Protein AF-A0A087UK58-F1 (afdb_monomer)

Organism: Stegodyphus mimosarum (NCBI:txid407821)

Sequence (209 aa):
MMTMLKYFLSCLFLSFFCNCDCLHLTGNWNTGQFFKFLAKFGFQKTDNHDHINTLGFIYGNITSQGYDASVKHKATFVVVDRQNFLDFYRQRVKYDFNRNEVCKAMFEKIDTVSYDRNCKQNGTEDFLRRVPCPINELCEDEDSPERVVNGYQFTYAVQDNNQARFWYISLVACYREGADNNCTWKESSAENLNIDYDIWLANGNPYGP

InterPro domains:
  IPR047831 GPR180/TMEM145 [PTHR23252] (8-206)

Foldseek 3Di:
DPVVVVVVVVVVVPPPPPPWVKDKFWDKDWCLPFKWWTDKDKQFAADPVNRQFQWKKKFWAKAFPPDDPPPPQFWKKFKFFPVLCVQLVVLCVCCVPPQFCSQVRNCVVVLVADDDPFAHPPHDDPTIFGDDAYPPEATPRDPPVVPHAPPTRDMDTHHHNPGIGMMTIMIGQWDWDDGDNPIDIHGHSVVRTMMIIIMMITRTHPNDD

Mean predicted aligned error: 7.2 Å

pLDDT: mean 88.4, std 14.88, range [43.19, 98.75]

Structure (mmCIF, N/CA/C/O backbone):
data_AF-A0A087UK58-F1
#
_entry.id   AF-A0A087UK58-F1
#
loop_
_atom_site.group_PDB
_atom_site.id
_atom_site.type_symbol
_atom_site.label_atom_id
_atom_site.label_alt_id
_atom_site.label_comp_id
_atom_site.label_asym_id
_atom_site.label_entity_id
_atom_site.label_seq_id
_atom_site.pdbx_PDB_ins_code
_atom_site.Cartn_x
_atom_site.Cartn_y
_atom_site.Cartn_z
_atom_site.occupancy
_atom_site.B_iso_or_equiv
_atom_site.auth_seq_id
_atom_site.auth_comp_id
_atom_site.auth_asym_id
_atom_site.auth_atom_id
_atom_site.pdbx_PDB_model_num
ATOM 1 N N . MET A 1 1 ? 38.665 -46.108 -20.896 1.00 49.56 1 MET A N 1
ATOM 2 C CA . MET A 1 1 ? 38.325 -44.716 -21.268 1.00 49.56 1 MET A CA 1
ATOM 3 C C . MET A 1 1 ? 36.803 -44.548 -21.415 1.00 49.56 1 MET A C 1
ATOM 5 O O . MET A 1 1 ? 36.333 -44.135 -22.460 1.00 49.56 1 MET A O 1
ATOM 9 N N . MET A 1 2 ? 36.006 -44.921 -20.400 1.00 51.38 2 MET A N 1
ATOM 10 C CA . MET A 1 2 ? 34.527 -44.837 -20.480 1.00 51.38 2 MET A CA 1
ATOM 11 C C . MET A 1 2 ? 33.832 -44.592 -19.128 1.00 51.38 2 MET A C 1
ATOM 13 O O . MET A 1 2 ? 32.609 -44.585 -19.044 1.00 51.38 2 MET A O 1
ATOM 17 N N . THR A 1 3 ? 34.605 -44.361 -18.064 1.00 51.84 3 THR A N 1
ATOM 18 C CA . THR A 1 3 ? 34.113 -44.049 -16.712 1.00 51.84 3 THR A CA 1
ATOM 19 C C . THR A 1 3 ? 34.249 -42.568 -16.353 1.00 51.84 3 THR A C 1
ATOM 21 O O . THR A 1 3 ? 33.476 -42.080 -15.541 1.00 51.84 3 THR A O 1
ATOM 24 N N . MET A 1 4 ? 35.140 -41.817 -17.013 1.00 49.12 4 MET A N 1
ATOM 25 C CA . MET A 1 4 ? 35.325 -40.375 -16.764 1.00 49.12 4 MET A CA 1
ATOM 26 C C . MET A 1 4 ? 34.258 -39.486 -17.429 1.00 49.12 4 MET A C 1
ATOM 28 O O . MET A 1 4 ? 34.063 -38.353 -17.008 1.00 49.12 4 MET A O 1
ATOM 32 N N . LEU A 1 5 ? 33.526 -39.994 -18.431 1.00 45.75 5 LEU A N 1
ATOM 33 C CA . LEU A 1 5 ? 32.511 -39.209 -19.151 1.00 45.75 5 LEU A CA 1
ATOM 34 C C . LEU A 1 5 ? 31.166 -39.127 -18.400 1.00 45.75 5 LEU A C 1
ATOM 36 O O . LEU A 1 5 ? 30.389 -38.206 -18.627 1.00 45.75 5 LEU A O 1
ATOM 40 N N . LYS A 1 6 ? 30.892 -40.057 -17.471 1.00 44.56 6 LYS A N 1
ATOM 41 C CA . LYS A 1 6 ? 29.627 -40.086 -16.711 1.00 44.56 6 LYS A CA 1
ATOM 42 C C . LYS A 1 6 ? 29.590 -39.090 -15.549 1.00 44.56 6 LYS A C 1
ATOM 44 O O . LYS A 1 6 ? 28.522 -38.585 -15.227 1.00 44.56 6 LYS A O 1
ATOM 49 N N . TYR A 1 7 ? 30.740 -38.763 -14.962 1.00 49.69 7 TYR A N 1
ATOM 50 C CA . TYR A 1 7 ? 30.813 -37.775 -13.880 1.00 49.69 7 TYR A CA 1
ATOM 51 C C . TYR A 1 7 ? 30.792 -36.331 -14.393 1.00 49.69 7 TYR A C 1
ATOM 53 O O . TYR A 1 7 ? 30.319 -35.446 -13.688 1.00 49.69 7 TYR A O 1
ATOM 61 N N . PHE A 1 8 ? 31.214 -36.093 -15.640 1.00 46.31 8 PHE A N 1
ATOM 62 C CA . PHE A 1 8 ? 31.188 -34.754 -16.232 1.00 46.31 8 PHE A CA 1
ATOM 63 C C . PHE A 1 8 ? 29.759 -34.288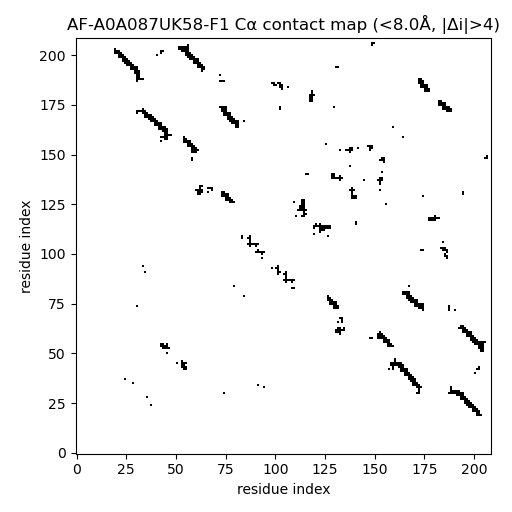 -16.568 1.00 46.31 8 PHE A C 1
ATOM 65 O O . PHE A 1 8 ? 29.433 -33.122 -16.373 1.00 46.31 8 PHE A O 1
ATOM 72 N N . LEU A 1 9 ? 28.871 -35.204 -16.982 1.00 44.03 9 LEU A N 1
ATOM 73 C CA . LEU A 1 9 ? 27.453 -34.881 -17.204 1.00 44.03 9 LEU A CA 1
ATOM 74 C C . LEU A 1 9 ? 26.655 -34.704 -15.901 1.00 44.03 9 LEU A C 1
ATOM 76 O O . LEU A 1 9 ? 25.661 -33.986 -15.894 1.00 44.03 9 LEU A O 1
ATOM 80 N N . SER A 1 10 ? 27.084 -35.321 -14.795 1.00 45.03 10 SER A N 1
ATOM 81 C CA . SER A 1 10 ? 26.366 -35.238 -13.515 1.00 45.03 10 SER A CA 1
ATOM 82 C C . SER A 1 10 ? 26.580 -33.909 -12.776 1.00 45.03 10 SER A C 1
ATOM 84 O O . SER A 1 10 ? 25.761 -33.562 -11.930 1.00 45.03 10 SER A O 1
ATOM 86 N N . CYS A 1 11 ? 27.642 -33.156 -13.085 1.00 43.19 11 CYS A N 1
ATOM 87 C CA . CYS A 1 11 ? 27.898 -31.843 -12.476 1.00 43.19 11 CYS A CA 1
ATOM 88 C C . CYS A 1 11 ? 27.239 -30.672 -13.220 1.00 43.19 11 CYS A C 1
ATOM 90 O O . CYS A 1 11 ? 27.116 -29.597 -12.643 1.00 43.19 11 CYS A O 1
ATOM 92 N N . LEU A 1 12 ? 26.783 -30.859 -14.464 1.00 46.03 12 LEU A N 1
ATOM 93 C CA . LEU A 1 12 ? 26.171 -29.784 -15.259 1.00 46.03 12 LEU A CA 1
ATOM 94 C C . LEU A 1 12 ? 24.681 -29.552 -14.942 1.00 46.03 12 LEU A C 1
ATOM 96 O O . LEU A 1 12 ? 24.117 -28.546 -15.354 1.00 46.03 12 LEU A O 1
ATOM 100 N N . PHE A 1 13 ? 24.054 -30.453 -14.181 1.00 46.56 13 PHE A N 1
ATOM 101 C CA . PHE A 1 13 ? 22.642 -30.365 -13.784 1.00 46.56 13 PHE A CA 1
ATOM 102 C C . PHE A 1 13 ? 22.394 -29.637 -12.449 1.00 46.56 13 PHE A C 1
ATOM 104 O O . PHE A 1 13 ? 21.245 -29.489 -12.046 1.00 46.56 13 PHE A O 1
ATOM 111 N N . LEU A 1 14 ? 23.440 -29.171 -11.757 1.00 48.50 14 LEU A N 1
ATOM 112 C CA . LEU A 1 14 ? 23.343 -28.640 -10.385 1.00 48.50 14 LEU A CA 1
ATOM 113 C C . LEU A 1 14 ? 23.575 -27.126 -10.258 1.00 48.50 14 LEU A C 1
ATOM 115 O O . LEU A 1 14 ? 23.677 -26.618 -9.146 1.00 48.50 14 LEU A O 1
ATOM 119 N N . SER A 1 15 ? 23.631 -26.386 -11.367 1.00 48.38 15 SER A N 1
ATOM 120 C CA . SER A 1 15 ? 23.908 -24.943 -11.343 1.00 48.38 15 SER A CA 1
ATOM 121 C C . SER A 1 15 ? 23.007 -24.123 -12.268 1.00 48.38 15 SER A C 1
ATOM 123 O O . SER A 1 15 ? 23.469 -23.180 -12.902 1.00 48.38 15 SER A O 1
ATOM 125 N N . PHE A 1 16 ? 21.717 -24.450 -12.321 1.00 46.94 16 PHE A N 1
ATOM 126 C CA . PHE A 1 16 ? 20.683 -23.481 -12.699 1.00 46.94 16 PHE A CA 1
ATOM 127 C C . PHE A 1 16 ? 20.006 -22.971 -11.420 1.00 46.94 16 PHE A C 1
ATOM 129 O O . PHE A 1 16 ? 18.800 -23.083 -11.227 1.00 46.94 16 PHE A O 1
ATOM 136 N N . PHE A 1 17 ? 20.808 -22.425 -10.500 1.00 48.78 17 PHE A N 1
ATOM 137 C CA . PHE A 1 17 ? 20.269 -21.516 -9.496 1.00 48.78 17 PHE A CA 1
ATOM 138 C C . PHE A 1 17 ? 19.955 -20.220 -10.237 1.00 48.78 17 PHE A C 1
ATOM 140 O O . PHE A 1 17 ? 20.825 -19.376 -10.441 1.00 48.78 17 PHE A O 1
ATOM 147 N N . CYS A 1 18 ? 18.721 -20.109 -10.726 1.00 49.41 18 CYS A N 1
ATOM 148 C CA . CYS A 1 18 ? 18.166 -18.825 -11.113 1.00 49.41 18 CYS A CA 1
ATOM 149 C C . CYS A 1 18 ? 18.177 -17.969 -9.844 1.00 49.41 18 CYS A C 1
ATOM 151 O O . CYS A 1 18 ? 17.376 -18.198 -8.939 1.00 49.41 18 CYS A O 1
ATOM 153 N N . ASN A 1 19 ? 19.145 -17.058 -9.731 1.00 49.69 19 ASN A N 1
ATOM 154 C CA . ASN A 1 19 ? 19.200 -16.089 -8.643 1.00 49.69 19 ASN A CA 1
ATOM 155 C C . ASN A 1 19 ? 18.033 -15.115 -8.840 1.00 49.69 19 ASN A C 1
ATOM 157 O O . ASN A 1 19 ? 18.189 -14.063 -9.449 1.00 49.69 19 ASN A O 1
ATOM 161 N N . CYS A 1 20 ? 16.837 -15.503 -8.400 1.00 58.66 20 CYS A N 1
ATOM 162 C CA . CYS A 1 20 ? 15.765 -14.548 -8.193 1.00 58.66 20 CYS A CA 1
ATOM 163 C C . CYS A 1 20 ? 16.130 -13.771 -6.927 1.00 58.66 20 CYS A C 1
ATOM 165 O O . CYS A 1 20 ? 16.065 -14.317 -5.822 1.00 58.66 20 CYS A O 1
ATOM 167 N N . ASP A 1 21 ? 16.573 -12.524 -7.099 1.00 77.69 21 ASP A N 1
ATOM 168 C CA . ASP A 1 21 ? 16.785 -11.597 -5.991 1.00 77.69 21 ASP A CA 1
ATOM 169 C C . ASP A 1 21 ? 15.414 -11.273 -5.389 1.00 77.69 21 ASP A C 1
ATOM 171 O O . ASP A 1 21 ? 14.726 -10.342 -5.820 1.00 77.69 21 ASP A O 1
ATOM 175 N N . CYS A 1 22 ? 15.001 -12.090 -4.420 1.00 89.94 22 CYS A N 1
ATOM 176 C CA . CYS A 1 22 ? 13.716 -11.984 -3.757 1.00 89.94 22 CYS A CA 1
ATOM 177 C C . CYS A 1 22 ? 13.854 -11.894 -2.235 1.00 89.94 22 CYS A C 1
ATOM 179 O O . CYS A 1 22 ? 14.781 -12.422 -1.620 1.00 89.94 22 CYS A O 1
ATOM 181 N N . LEU A 1 23 ? 12.904 -11.195 -1.626 1.00 95.88 23 LEU A N 1
ATOM 182 C CA . LEU A 1 23 ? 12.706 -11.106 -0.192 1.00 95.88 23 LEU A CA 1
ATOM 183 C C . LEU A 1 23 ? 11.318 -11.651 0.130 1.00 95.88 23 LEU A C 1
ATOM 185 O O . LEU A 1 23 ? 10.324 -11.165 -0.405 1.00 95.88 23 LEU A O 1
ATOM 189 N N . HIS A 1 24 ? 11.264 -12.621 1.038 1.00 97.50 24 HIS A N 1
ATOM 190 C CA . HIS A 1 24 ? 10.023 -13.163 1.581 1.00 97.50 24 HIS A CA 1
ATOM 191 C C . HIS A 1 24 ? 9.794 -12.632 2.994 1.00 97.50 24 HIS A C 1
ATOM 193 O O . HIS A 1 24 ? 10.688 -12.692 3.841 1.00 97.50 24 HIS A O 1
ATOM 199 N N . LEU A 1 25 ? 8.608 -12.087 3.247 1.00 97.81 25 LEU A N 1
ATOM 200 C CA . LEU A 1 25 ? 8.208 -11.505 4.519 1.00 97.81 25 LEU A CA 1
ATOM 201 C C . LEU A 1 25 ? 6.948 -12.189 5.023 1.00 97.81 25 LEU A C 1
ATOM 203 O O . LEU A 1 25 ? 5.888 -12.065 4.420 1.00 97.81 25 LEU A O 1
ATOM 207 N N . THR A 1 26 ? 7.048 -12.811 6.191 1.00 98.38 26 THR A N 1
ATOM 208 C CA . THR A 1 26 ? 5.900 -13.392 6.888 1.00 98.38 26 THR A CA 1
ATOM 209 C C . THR A 1 26 ? 5.748 -12.778 8.270 1.00 98.38 26 THR A C 1
ATOM 211 O O . THR A 1 26 ? 6.744 -12.499 8.945 1.00 98.38 26 THR A O 1
ATOM 214 N N . GLY A 1 27 ? 4.519 -12.603 8.738 1.00 98.00 27 GLY A N 1
ATOM 215 C CA . GLY A 1 27 ? 4.276 -12.224 10.123 1.00 98.00 27 GLY A CA 1
ATOM 216 C C . GLY A 1 27 ? 2.838 -11.829 10.408 1.00 98.00 27 GLY A C 1
ATOM 217 O O . GLY A 1 27 ? 1.961 -11.945 9.563 1.00 98.00 27 GLY A O 1
ATOM 218 N N . ASN A 1 28 ? 2.627 -11.336 11.625 1.00 97.31 28 ASN A N 1
ATOM 219 C CA . ASN A 1 28 ? 1.343 -10.841 12.104 1.00 97.31 28 ASN A CA 1
ATOM 220 C C . AS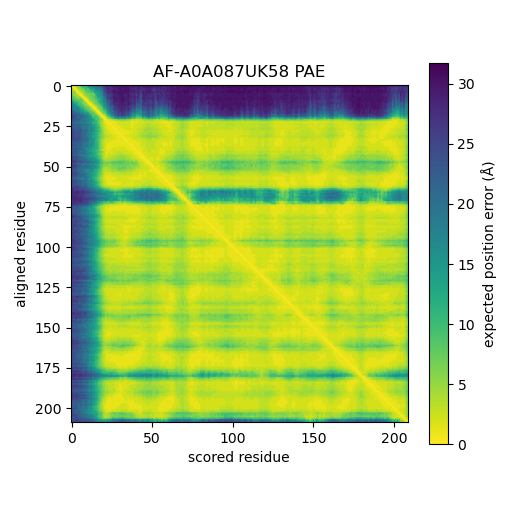N A 1 28 ? 1.474 -9.379 12.562 1.00 97.31 28 ASN A C 1
ATOM 222 O O . ASN A 1 28 ? 2.555 -8.924 12.965 1.00 97.31 28 ASN A O 1
ATOM 226 N N . TRP A 1 29 ? 0.390 -8.622 12.477 1.00 97.69 29 TRP A N 1
ATOM 227 C CA . TRP A 1 29 ? 0.279 -7.258 12.971 1.00 97.69 29 TRP A CA 1
ATOM 228 C C . TRP A 1 29 ? -1.133 -6.988 13.482 1.00 97.69 29 TRP A C 1
ATOM 230 O O . TRP A 1 29 ? -2.106 -7.321 12.817 1.00 97.69 29 TRP A O 1
ATOM 240 N N . ASN A 1 30 ? -1.243 -6.354 14.647 1.00 96.38 30 ASN A N 1
ATOM 241 C CA . ASN A 1 30 ? -2.523 -5.914 15.188 1.00 96.38 30 ASN A CA 1
ATOM 242 C C . ASN A 1 30 ? -2.705 -4.411 14.944 1.00 96.38 30 ASN A C 1
ATOM 244 O O . ASN A 1 30 ? -1.792 -3.642 15.252 1.00 96.38 30 ASN A O 1
ATOM 248 N N . THR A 1 31 ? -3.872 -3.976 14.457 1.00 95.69 31 THR A N 1
ATOM 249 C CA . THR A 1 31 ? -4.119 -2.549 14.162 1.00 95.69 31 THR A CA 1
ATOM 250 C C . THR A 1 31 ? -4.080 -1.649 15.397 1.00 95.69 31 THR A C 1
ATOM 252 O O . THR A 1 31 ? -3.846 -0.450 15.259 1.00 95.69 31 THR A O 1
ATOM 255 N N . GLY A 1 32 ? -4.199 -2.202 16.609 1.00 94.88 32 GLY A N 1
ATOM 256 C CA . GLY A 1 32 ? -3.918 -1.506 17.867 1.00 94.88 32 GLY A CA 1
ATOM 257 C C . GLY A 1 32 ? -2.497 -0.926 17.930 1.00 94.88 32 GLY A C 1
ATOM 258 O O . GLY A 1 32 ? -2.253 0.069 18.614 1.00 94.88 32 GLY A O 1
ATOM 259 N N . GLN A 1 33 ? -1.556 -1.487 17.163 1.00 96.56 33 GLN A N 1
ATOM 260 C CA . GLN A 1 33 ? -0.289 -0.844 16.828 1.00 96.56 33 GLN A CA 1
ATOM 261 C C . GLN A 1 33 ? -0.476 0.004 15.571 1.00 96.56 33 GLN A C 1
ATOM 263 O O . GLN A 1 33 ? -0.408 -0.518 14.466 1.00 96.56 33 GLN A O 1
ATOM 268 N N . PHE A 1 34 ? -0.646 1.316 15.730 1.00 97.62 34 PHE A N 1
ATOM 269 C CA . PHE A 1 34 ? -1.015 2.232 14.644 1.00 97.62 34 PHE A CA 1
ATOM 270 C C . PHE A 1 34 ? -0.217 2.083 13.336 1.00 97.62 34 PHE A C 1
ATOM 272 O O . PHE A 1 34 ? -0.774 2.222 12.249 1.00 97.62 34 PHE A O 1
ATOM 279 N N . PHE A 1 35 ? 1.086 1.811 13.420 1.0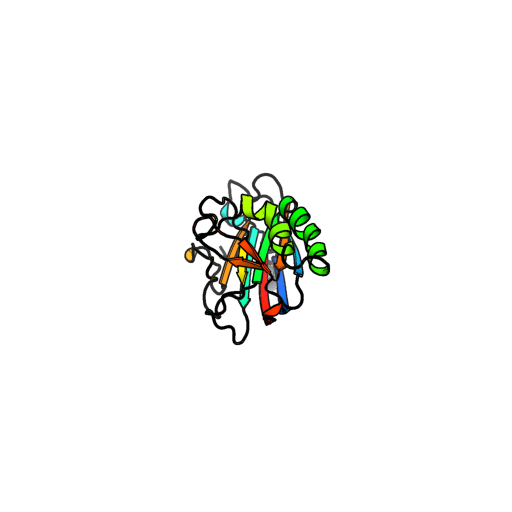0 98.38 35 PHE A N 1
ATOM 280 C CA . PHE A 1 35 ? 1.964 1.746 12.257 1.00 98.38 35 PHE A CA 1
ATOM 281 C C . PHE A 1 35 ? 2.988 0.617 12.380 1.00 98.38 35 PHE A C 1
ATOM 283 O O . PHE A 1 35 ? 3.630 0.468 13.422 1.00 98.38 35 PHE A O 1
ATOM 290 N N . LYS A 1 36 ? 3.222 -0.107 11.282 1.00 98.44 36 LYS A N 1
ATOM 291 C CA . LYS A 1 36 ? 4.284 -1.107 11.159 1.00 98.44 36 LYS A CA 1
ATOM 292 C C . LYS A 1 36 ? 5.047 -0.941 9.852 1.00 98.44 36 LYS A C 1
ATOM 294 O O . LYS A 1 36 ? 4.515 -1.120 8.760 1.00 98.44 36 LYS A O 1
ATOM 299 N N . PHE A 1 37 ? 6.337 -0.650 9.972 1.00 98.56 37 PHE A N 1
ATOM 300 C CA . PHE A 1 37 ? 7.264 -0.742 8.852 1.00 98.56 37 PHE A CA 1
ATOM 301 C C . PHE A 1 37 ? 7.593 -2.213 8.578 1.00 98.56 37 PHE A C 1
ATOM 303 O O . PHE A 1 37 ? 7.912 -2.940 9.520 1.00 98.56 37 PHE A O 1
ATOM 310 N N . LEU A 1 38 ? 7.523 -2.645 7.317 1.00 98.50 38 LEU A N 1
ATOM 311 C CA . LEU A 1 38 ? 7.796 -4.034 6.944 1.00 98.50 38 LEU A CA 1
ATOM 312 C C . LEU A 1 38 ? 9.169 -4.179 6.296 1.00 98.50 38 LEU A C 1
ATOM 314 O O . LEU A 1 38 ? 10.008 -4.921 6.801 1.00 98.50 38 LEU A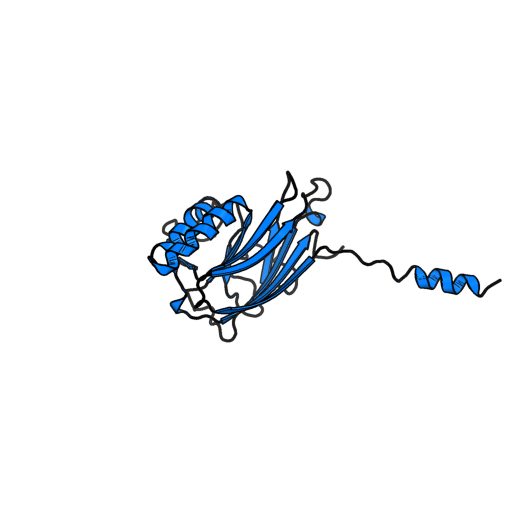 O 1
ATOM 318 N N . ALA A 1 39 ? 9.418 -3.459 5.202 1.00 98.31 39 ALA A N 1
ATOM 319 C CA . ALA A 1 39 ? 10.679 -3.568 4.485 1.00 98.31 39 ALA A CA 1
ATOM 320 C C . ALA A 1 39 ? 10.999 -2.340 3.635 1.00 98.31 39 ALA A C 1
ATOM 322 O O . ALA A 1 39 ? 10.131 -1.565 3.230 1.00 98.31 39 ALA A O 1
ATOM 323 N N . LYS A 1 40 ? 12.295 -2.215 3.348 1.00 97.69 40 LYS A N 1
ATOM 324 C CA . LYS A 1 40 ? 12.861 -1.368 2.303 1.00 97.69 40 LYS A CA 1
ATOM 325 C C . LYS A 1 40 ? 13.552 -2.301 1.319 1.00 97.69 40 LYS A C 1
ATOM 327 O O . LYS A 1 40 ? 14.477 -3.006 1.717 1.00 97.69 40 LYS A O 1
ATOM 332 N N . PHE A 1 41 ? 13.145 -2.267 0.060 1.00 97.06 41 PHE A N 1
ATOM 333 C CA . PHE A 1 41 ? 13.671 -3.148 -0.977 1.00 97.06 41 PHE A CA 1
ATOM 334 C C . PHE A 1 41 ? 14.131 -2.340 -2.188 1.00 97.06 41 PHE A C 1
ATOM 336 O O . PHE A 1 41 ? 13.551 -1.302 -2.502 1.00 97.06 41 PHE A O 1
ATOM 343 N N . GLY A 1 42 ? 15.238 -2.755 -2.802 1.00 95.94 42 GLY A N 1
ATOM 344 C CA . GLY A 1 42 ? 15.804 -2.089 -3.972 1.00 95.94 42 GLY A CA 1
ATOM 345 C C . GLY A 1 42 ? 15.342 -2.780 -5.244 1.00 95.94 42 GLY A C 1
ATOM 346 O O . GLY A 1 42 ? 15.746 -3.916 -5.486 1.00 95.94 42 GLY A O 1
ATOM 347 N N . PHE A 1 43 ? 14.542 -2.088 -6.050 1.00 95.44 43 PHE A N 1
ATOM 348 C CA . PHE A 1 43 ? 14.194 -2.561 -7.383 1.00 95.44 43 PHE A CA 1
ATOM 349 C C . PHE A 1 43 ? 15.206 -2.056 -8.407 1.00 95.44 43 PHE A C 1
ATOM 351 O O . PHE A 1 43 ? 15.680 -0.916 -8.334 1.00 95.44 43 PHE A O 1
ATOM 358 N N . GLN A 1 44 ? 15.583 -2.941 -9.324 1.00 93.25 44 GLN A N 1
ATOM 359 C CA . GLN A 1 44 ? 16.479 -2.641 -10.427 1.00 93.25 44 GLN A CA 1
ATOM 360 C C . GLN A 1 44 ? 15.801 -1.691 -11.418 1.00 93.25 44 GLN A C 1
ATOM 362 O O . GLN A 1 44 ? 14.582 -1.538 -11.445 1.00 93.25 44 GLN A O 1
ATOM 367 N N . LYS A 1 45 ? 16.619 -1.018 -12.231 1.00 93.31 45 LYS A N 1
ATOM 368 C CA . LYS A 1 45 ? 16.102 -0.197 -13.321 1.00 93.31 45 LYS A CA 1
ATOM 369 C C . LYS A 1 45 ? 15.392 -1.113 -14.320 1.00 93.31 45 LYS A C 1
ATOM 371 O O . LYS A 1 45 ? 15.997 -2.075 -14.784 1.00 93.31 45 LYS A O 1
ATOM 376 N N . THR A 1 46 ? 14.176 -0.755 -14.702 1.00 92.06 46 THR A N 1
ATOM 377 C CA . THR A 1 46 ? 13.440 -1.458 -15.753 1.00 92.06 46 THR A CA 1
ATOM 378 C C . THR A 1 46 ? 14.111 -1.223 -17.113 1.00 92.06 46 THR A C 1
ATOM 380 O O . THR A 1 46 ? 14.397 -0.080 -17.487 1.00 92.06 46 THR A O 1
ATOM 383 N N . ASP A 1 47 ? 14.398 -2.298 -17.848 1.00 90.88 47 ASP A N 1
ATOM 384 C CA . ASP A 1 47 ? 14.908 -2.247 -19.218 1.00 90.88 47 ASP A CA 1
ATOM 385 C C . ASP A 1 47 ? 13.741 -2.112 -20.196 1.00 90.88 47 ASP A C 1
ATOM 387 O O . ASP A 1 47 ? 12.845 -2.948 -20.240 1.00 90.88 47 ASP A O 1
ATOM 391 N N . ASN A 1 48 ? 13.766 -1.078 -21.033 1.00 88.50 48 ASN A N 1
ATOM 392 C CA . ASN A 1 48 ? 12.730 -0.862 -22.040 1.00 88.50 48 ASN A CA 1
ATOM 393 C C . ASN A 1 48 ? 12.687 -1.970 -23.110 1.00 88.50 48 ASN A C 1
ATOM 395 O O . ASN A 1 48 ? 11.646 -2.152 -23.736 1.00 88.50 48 ASN A O 1
ATOM 399 N N . HIS A 1 49 ? 13.793 -2.688 -23.343 1.00 90.12 49 HIS A N 1
ATOM 400 C CA . HIS A 1 49 ? 13.849 -3.786 -24.318 1.00 90.12 49 HIS A CA 1
ATOM 401 C C . HIS A 1 49 ? 13.367 -5.117 -23.738 1.00 90.12 49 HIS A C 1
ATOM 403 O O . HIS A 1 49 ? 12.972 -5.997 -24.499 1.00 90.12 49 HIS A O 1
ATOM 409 N N . ASP A 1 50 ? 13.376 -5.250 -22.411 1.00 87.38 50 ASP A N 1
ATOM 410 C CA . ASP A 1 50 ? 12.913 -6.433 -21.687 1.00 87.38 50 ASP A CA 1
ATOM 411 C C . ASP A 1 50 ? 11.998 -6.016 -20.531 1.00 87.38 50 ASP A C 1
ATOM 413 O O . ASP A 1 50 ? 12.249 -6.271 -19.351 1.00 87.38 50 ASP A O 1
ATOM 417 N N . HIS A 1 51 ? 10.947 -5.276 -20.888 1.00 87.75 51 HIS A N 1
ATOM 418 C CA . HIS A 1 51 ? 10.145 -4.535 -19.924 1.00 87.75 51 HIS A CA 1
ATOM 419 C C . HIS A 1 51 ? 9.554 -5.442 -18.846 1.00 87.75 51 HIS A C 1
ATOM 421 O O . HIS A 1 51 ? 9.785 -5.212 -17.666 1.00 87.75 51 HIS A O 1
ATOM 427 N N . ILE A 1 52 ? 8.843 -6.495 -19.249 1.00 86.81 52 ILE A N 1
ATOM 428 C CA . ILE A 1 52 ? 8.095 -7.363 -18.331 1.00 86.81 52 ILE A CA 1
ATOM 429 C C . ILE A 1 52 ? 9.038 -8.111 -17.380 1.00 86.81 52 ILE A C 1
ATOM 431 O O . ILE A 1 52 ? 8.742 -8.226 -16.192 1.00 86.81 52 ILE A O 1
ATOM 435 N N . ASN A 1 53 ? 10.187 -8.584 -17.871 1.00 88.50 53 ASN A N 1
ATOM 436 C CA . ASN A 1 53 ? 11.095 -9.407 -17.071 1.00 88.50 53 ASN A CA 1
ATOM 437 C C . ASN A 1 53 ? 12.045 -8.605 -16.183 1.00 88.50 53 ASN A C 1
ATOM 439 O O . ASN A 1 53 ? 12.707 -9.196 -15.335 1.00 88.50 53 ASN A O 1
ATOM 443 N N . THR A 1 54 ? 12.080 -7.280 -16.330 1.00 89.94 54 THR A N 1
ATOM 444 C CA . THR A 1 54 ? 12.926 -6.378 -15.529 1.00 89.94 54 THR A CA 1
ATOM 445 C C . THR A 1 54 ? 12.127 -5.448 -14.613 1.00 89.94 54 THR A C 1
ATOM 447 O O . THR A 1 54 ? 12.694 -4.557 -13.977 1.00 89.94 54 THR A O 1
ATOM 450 N N . LEU A 1 55 ? 10.808 -5.641 -14.522 1.00 93.56 55 LEU A N 1
ATOM 451 C CA . LEU A 1 55 ? 9.980 -5.003 -13.501 1.00 93.56 55 LEU A CA 1
ATOM 452 C C . LEU A 1 55 ? 10.333 -5.523 -12.102 1.00 93.56 55 LEU A C 1
ATOM 454 O O . LEU A 1 55 ? 10.785 -6.656 -11.916 1.00 93.56 55 LEU A O 1
ATOM 458 N N . GLY A 1 56 ? 10.083 -4.683 -11.103 1.00 95.00 56 GLY A N 1
ATOM 459 C CA . GLY A 1 56 ? 9.978 -5.122 -9.720 1.00 95.00 56 GLY A CA 1
ATOM 460 C C . GLY A 1 56 ? 8.579 -5.653 -9.433 1.00 95.00 56 GLY A C 1
ATOM 461 O O . GLY A 1 56 ? 7.604 -5.124 -9.960 1.00 95.00 56 GLY A O 1
ATOM 462 N N . PHE A 1 57 ? 8.457 -6.663 -8.580 1.00 96.56 57 PHE A N 1
ATOM 463 C CA . PHE A 1 57 ? 7.159 -7.207 -8.186 1.00 96.56 57 PHE A CA 1
ATOM 464 C C . PHE A 1 57 ? 7.018 -7.251 -6.671 1.00 96.56 57 PHE A C 1
ATOM 466 O O . PHE A 1 57 ? 7.949 -7.642 -5.966 1.00 96.56 57 PHE A O 1
ATOM 473 N N . ILE A 1 58 ? 5.838 -6.868 -6.180 1.00 97.94 58 ILE A N 1
ATOM 474 C CA . ILE A 1 58 ? 5.425 -7.047 -4.785 1.00 97.94 58 ILE A CA 1
ATOM 475 C C . ILE A 1 58 ? 4.070 -7.738 -4.795 1.00 97.94 58 ILE A C 1
ATOM 477 O O . ILE A 1 58 ? 3.084 -7.154 -5.227 1.00 97.94 58 ILE A O 1
ATOM 481 N N . TYR A 1 59 ? 4.009 -8.973 -4.326 1.00 97.81 59 TYR A N 1
ATOM 482 C CA . TYR A 1 59 ? 2.796 -9.784 -4.369 1.00 97.81 59 TYR A CA 1
ATOM 483 C C . TYR A 1 59 ? 2.689 -10.624 -3.109 1.00 97.81 59 TYR A C 1
ATOM 485 O O . TYR A 1 59 ? 3.682 -10.852 -2.416 1.00 97.81 59 TYR A O 1
ATOM 493 N N . GLY A 1 60 ? 1.484 -11.062 -2.772 1.00 97.75 60 GLY A N 1
ATOM 494 C CA . GLY A 1 60 ? 1.308 -11.786 -1.528 1.00 97.75 60 GLY A CA 1
ATOM 495 C C . GLY A 1 60 ? -0.130 -11.945 -1.086 1.00 97.75 60 GLY A C 1
ATOM 496 O O . GLY A 1 60 ? -1.081 -11.676 -1.820 1.00 97.75 60 GLY A O 1
ATOM 497 N N . ASN A 1 61 ? -0.245 -12.360 0.167 1.00 98.00 61 ASN A N 1
ATOM 498 C CA . ASN A 1 61 ? -1.484 -12.534 0.896 1.00 98.00 61 ASN A CA 1
ATOM 499 C C . ASN A 1 61 ? -1.440 -11.656 2.147 1.00 98.00 61 ASN A C 1
ATOM 501 O O . ASN A 1 61 ? -0.449 -11.656 2.880 1.00 98.00 61 ASN A O 1
ATOM 505 N N . ILE A 1 62 ? -2.510 -10.909 2.402 1.00 97.38 62 ILE A N 1
ATOM 506 C CA . ILE A 1 62 ? -2.685 -10.145 3.641 1.00 97.38 62 ILE A CA 1
ATOM 507 C C . ILE A 1 62 ? -4.103 -10.422 4.122 1.00 97.38 62 ILE A C 1
ATOM 509 O O . ILE A 1 62 ? -5.064 -9.882 3.585 1.00 97.38 62 ILE A O 1
ATOM 513 N N . THR A 1 63 ? -4.241 -11.285 5.122 1.00 95.38 63 THR A N 1
ATOM 514 C CA . THR A 1 63 ? -5.527 -11.839 5.568 1.00 95.38 63 THR A CA 1
ATOM 515 C C . THR A 1 63 ? -5.727 -11.633 7.063 1.00 95.38 63 THR A C 1
ATOM 517 O O . THR A 1 63 ? -4.860 -11.115 7.762 1.00 95.38 63 THR A O 1
ATOM 520 N N . SER A 1 64 ? -6.898 -12.000 7.572 1.00 93.06 64 SER A N 1
ATOM 521 C CA . SER A 1 64 ? -7.176 -12.007 9.003 1.00 93.06 64 SER A CA 1
ATOM 522 C C . SER A 1 64 ? -8.155 -13.133 9.320 1.00 93.06 64 SER A C 1
ATOM 524 O O . SER A 1 64 ? -9.177 -13.292 8.649 1.00 93.06 64 SER A O 1
ATOM 526 N N . GLN A 1 65 ? -7.825 -13.949 10.321 1.00 84.31 65 GLN A N 1
ATOM 527 C CA . GLN A 1 65 ? -8.672 -15.064 10.747 1.00 84.31 65 GLN A CA 1
ATOM 528 C C . GLN A 1 65 ? -9.978 -14.542 11.357 1.00 84.31 65 GLN A C 1
ATOM 530 O O . GLN A 1 65 ? -9.958 -13.752 12.298 1.00 84.31 65 GLN A O 1
ATOM 535 N N . GLY A 1 66 ? -11.117 -15.000 10.832 1.00 72.44 66 GLY A N 1
ATOM 536 C CA . GLY A 1 66 ? -12.441 -14.554 11.283 1.00 72.44 66 GLY A CA 1
ATOM 537 C C . GLY A 1 66 ? -12.838 -13.157 10.795 1.00 72.44 66 GLY A C 1
ATOM 538 O O . GLY A 1 66 ? -13.814 -12.603 11.297 1.00 72.44 66 GLY A O 1
ATOM 539 N N . TYR A 1 67 ? -12.104 -12.588 9.834 1.00 70.06 67 TYR A N 1
ATOM 540 C CA . TYR A 1 67 ? -12.470 -11.324 9.208 1.00 70.06 67 TYR A CA 1
ATOM 541 C C . TYR A 1 67 ? -13.728 -11.472 8.355 1.00 70.06 67 TYR A C 1
ATOM 543 O O . TYR A 1 67 ? -13.773 -12.260 7.410 1.00 70.06 67 TYR A O 1
ATOM 551 N N . ASP A 1 68 ? -14.740 -10.679 8.690 1.00 70.56 68 ASP A N 1
ATOM 552 C CA . ASP A 1 68 ? -15.916 -10.480 7.859 1.00 70.56 68 ASP A CA 1
ATOM 553 C C . ASP A 1 68 ? -15.632 -9.340 6.871 1.00 70.56 68 ASP A C 1
ATOM 555 O O . ASP A 1 68 ? -15.303 -8.222 7.274 1.00 70.56 68 ASP A O 1
ATOM 559 N N . ALA A 1 69 ? -15.791 -9.606 5.572 1.00 65.69 69 ALA A N 1
ATOM 560 C CA . ALA A 1 69 ? -15.657 -8.604 4.515 1.00 65.69 69 ALA A CA 1
ATOM 561 C C . ALA A 1 69 ? -16.619 -7.409 4.689 1.00 65.69 69 ALA A C 1
ATOM 563 O O . ALA A 1 69 ? -16.405 -6.357 4.085 1.00 65.69 69 ALA A O 1
ATOM 564 N N . SER A 1 70 ? -17.651 -7.542 5.532 1.00 66.00 70 SER A N 1
ATOM 565 C CA . SER A 1 70 ? -18.553 -6.456 5.922 1.00 66.00 70 SER A CA 1
ATOM 566 C C . SER A 1 70 ? -17.915 -5.409 6.852 1.00 66.00 70 SER A C 1
ATOM 568 O O . SER A 1 70 ? -18.454 -4.303 6.982 1.00 66.00 70 SER A O 1
ATOM 570 N N . VAL A 1 71 ? -16.761 -5.705 7.472 1.00 70.56 71 VAL A N 1
ATOM 571 C CA . VAL A 1 71 ? -16.019 -4.758 8.318 1.00 70.56 71 VAL A CA 1
ATOM 572 C C . VAL A 1 71 ? -15.491 -3.614 7.455 1.00 70.56 71 VAL A C 1
ATOM 574 O O . VAL A 1 71 ? -14.541 -3.761 6.681 1.00 70.56 71 VAL A O 1
ATOM 577 N N . LYS A 1 72 ? -16.119 -2.446 7.619 1.00 69.69 72 LYS A N 1
ATOM 578 C CA . LYS A 1 72 ? -15.854 -1.241 6.822 1.00 69.69 72 LYS A CA 1
ATOM 579 C C . LYS A 1 72 ? -14.515 -0.579 7.146 1.00 69.69 72 LYS A C 1
ATOM 581 O O . LYS A 1 72 ? -13.899 0.014 6.265 1.00 69.69 72 LYS A O 1
ATOM 586 N N . HIS A 1 73 ? -14.069 -0.653 8.397 1.00 85.19 73 HIS A N 1
ATOM 587 C CA . HIS A 1 73 ? -12.889 0.067 8.874 1.00 85.19 73 HIS A CA 1
ATOM 588 C C . HIS A 1 73 ? -11.648 -0.823 8.782 1.00 85.19 73 HIS A C 1
ATOM 590 O O . HIS A 1 73 ? -11.191 -1.416 9.755 1.00 85.19 73 HIS A O 1
ATOM 596 N N . LYS A 1 74 ? -11.122 -0.954 7.567 1.00 90.81 74 LYS A N 1
ATOM 597 C CA . LYS A 1 74 ? -9.921 -1.753 7.302 1.00 90.81 74 LYS A CA 1
ATOM 598 C C . LYS A 1 74 ? -8.644 -1.017 7.746 1.00 90.81 74 LYS A C 1
ATOM 600 O O . LYS A 1 74 ? -8.682 0.097 8.273 1.00 90.81 74 LYS A O 1
ATOM 605 N N . ALA A 1 75 ? -7.497 -1.643 7.543 1.00 96.06 75 ALA A N 1
ATOM 606 C CA . ALA A 1 75 ? -6.194 -0.989 7.536 1.00 96.06 75 ALA A CA 1
ATOM 607 C C . ALA A 1 75 ? -5.732 -0.754 6.090 1.00 96.06 75 ALA A C 1
ATOM 609 O O . ALA A 1 75 ? -6.376 -1.195 5.136 1.00 96.06 75 ALA A O 1
ATOM 610 N N . THR A 1 76 ? -4.599 -0.075 5.923 1.00 97.94 76 THR A N 1
ATOM 611 C CA . THR A 1 76 ? -4.009 0.179 4.606 1.00 97.94 76 THR A CA 1
ATOM 612 C C . THR A 1 76 ? -2.612 -0.423 4.525 1.00 97.94 76 THR A C 1
ATOM 614 O O . THR A 1 76 ? -1.751 -0.151 5.367 1.00 97.94 76 THR A O 1
ATOM 617 N N . PHE A 1 77 ? -2.384 -1.228 3.491 1.00 98.62 77 PHE A N 1
ATOM 618 C CA . PHE A 1 77 ? -1.062 -1.627 3.033 1.00 98.62 77 PHE A CA 1
ATOM 619 C C . PHE A 1 77 ? -0.552 -0.575 2.049 1.00 98.62 77 PHE A C 1
ATOM 621 O O . PHE A 1 77 ? -1.213 -0.272 1.057 1.00 98.62 77 PHE A O 1
ATOM 628 N N . VAL A 1 78 ? 0.600 0.012 2.366 1.00 98.62 78 VAL A N 1
ATOM 629 C CA . VAL A 1 78 ? 1.179 1.151 1.646 1.00 98.62 78 VAL A CA 1
ATOM 630 C C . VAL A 1 78 ? 2.479 0.714 0.991 1.00 98.62 78 VAL A C 1
ATOM 632 O O . VAL A 1 78 ? 3.396 0.279 1.694 1.00 98.62 78 VAL A O 1
ATOM 635 N N . VAL A 1 79 ? 2.556 0.881 -0.327 1.00 98.44 79 VAL A N 1
ATOM 636 C CA . VAL A 1 79 ? 3.697 0.558 -1.186 1.00 98.44 79 V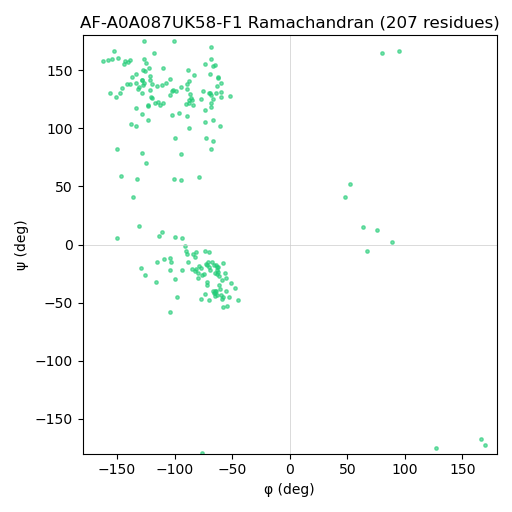AL A CA 1
ATOM 637 C C . VAL A 1 79 ? 4.112 1.819 -1.931 1.00 98.44 79 VAL A C 1
ATOM 639 O O . VAL A 1 79 ? 3.403 2.281 -2.815 1.00 98.44 79 VAL A O 1
ATOM 642 N N . VAL A 1 80 ? 5.242 2.415 -1.556 1.00 98.12 80 VAL A N 1
ATOM 643 C CA . VAL A 1 80 ? 5.638 3.730 -2.084 1.00 98.12 80 VAL A CA 1
ATOM 644 C C . VAL A 1 80 ? 7.143 3.861 -2.283 1.00 98.12 80 VAL A C 1
ATOM 646 O O . VAL A 1 80 ? 7.950 3.235 -1.589 1.00 98.12 80 VAL A O 1
ATOM 649 N N . ASP A 1 81 ? 7.537 4.747 -3.194 1.00 96.12 81 ASP A N 1
ATOM 650 C CA . ASP A 1 81 ? 8.924 5.172 -3.349 1.00 96.12 81 ASP A CA 1
ATOM 651 C C . ASP A 1 81 ? 9.417 6.013 -2.149 1.00 96.12 81 ASP A C 1
ATOM 653 O O . ASP A 1 81 ? 8.658 6.474 -1.288 1.00 96.12 81 ASP A O 1
ATOM 657 N N . ARG A 1 82 ? 10.730 6.269 -2.105 1.00 94.75 82 ARG A N 1
ATOM 658 C CA . ARG A 1 82 ? 11.379 7.070 -1.051 1.00 94.75 82 ARG A CA 1
ATOM 659 C C . ARG A 1 82 ? 10.744 8.448 -0.819 1.00 94.75 82 ARG A C 1
ATOM 661 O O . ARG A 1 82 ? 10.646 8.871 0.332 1.00 94.75 82 ARG A O 1
ATOM 668 N N . GLN A 1 83 ? 10.436 9.198 -1.874 1.00 92.06 83 GLN A N 1
ATOM 669 C CA . GLN A 1 83 ? 9.949 10.574 -1.758 1.00 92.06 83 GLN A CA 1
ATOM 670 C C . GLN A 1 83 ? 8.575 10.615 -1.097 1.00 92.06 83 GLN A C 1
ATOM 672 O O . GLN A 1 83 ? 8.324 11.501 -0.281 1.00 92.06 83 GLN A O 1
ATOM 677 N N . ASN A 1 84 ? 7.706 9.668 -1.432 1.00 97.12 84 ASN A N 1
ATOM 678 C CA . ASN A 1 84 ? 6.398 9.528 -0.804 1.00 97.12 84 ASN A CA 1
ATOM 679 C C . ASN A 1 84 ? 6.522 8.969 0.622 1.00 97.12 84 ASN A C 1
ATOM 681 O O . ASN A 1 84 ? 5.935 9.520 1.555 1.00 97.12 84 ASN A O 1
ATOM 685 N N . PHE A 1 85 ? 7.377 7.960 0.827 1.00 98.06 85 PHE A N 1
ATOM 686 C CA . PHE A 1 85 ? 7.575 7.331 2.134 1.00 98.06 85 PHE A CA 1
ATOM 687 C C . PHE A 1 85 ? 8.059 8.298 3.217 1.00 98.06 85 PHE A C 1
ATOM 689 O O . PHE A 1 85 ? 7.591 8.229 4.348 1.00 98.06 85 PHE A O 1
ATOM 696 N N . LEU A 1 86 ? 9.020 9.179 2.918 1.00 96.94 86 LEU A N 1
ATOM 697 C CA . LEU A 1 86 ? 9.611 10.044 3.945 1.00 96.94 86 LEU A CA 1
ATOM 698 C C . LEU A 1 86 ? 8.598 11.029 4.535 1.00 96.94 86 LEU A C 1
ATOM 700 O O . LEU A 1 86 ? 8.600 11.233 5.751 1.00 96.94 86 LEU A O 1
ATOM 704 N N . ASP A 1 87 ? 7.751 11.620 3.694 1.00 96.75 87 ASP A N 1
ATOM 705 C CA . ASP A 1 87 ? 6.722 12.561 4.139 1.00 96.75 87 ASP A CA 1
ATOM 706 C C . ASP A 1 87 ? 5.630 11.814 4.911 1.00 96.75 87 ASP A C 1
ATOM 708 O O . ASP A 1 87 ? 5.344 12.167 6.055 1.00 96.75 87 ASP A O 1
ATOM 712 N N . PHE A 1 88 ? 5.142 10.701 4.359 1.00 98.38 88 PHE A N 1
ATOM 713 C CA . PHE A 1 88 ? 4.187 9.802 5.008 1.00 98.38 88 PHE A CA 1
ATOM 714 C C . PHE A 1 88 ? 4.666 9.320 6.389 1.00 98.38 88 PHE A C 1
ATOM 716 O O . PHE A 1 88 ? 3.989 9.500 7.403 1.00 98.38 88 PHE A O 1
ATOM 723 N N . TYR A 1 89 ? 5.878 8.767 6.467 1.00 98.12 89 TYR A N 1
ATOM 724 C CA . TYR A 1 89 ? 6.425 8.182 7.688 1.00 98.12 89 TYR A CA 1
ATOM 725 C C . TYR A 1 89 ? 6.618 9.229 8.784 1.00 98.12 89 TYR A C 1
ATOM 727 O O . TYR A 1 89 ? 6.339 8.955 9.951 1.00 98.12 89 TYR A O 1
ATOM 735 N N . ARG A 1 90 ? 7.085 10.440 8.455 1.00 97.19 90 ARG A N 1
ATOM 736 C CA . ARG A 1 90 ? 7.316 11.501 9.453 1.00 97.19 90 ARG A CA 1
ATOM 737 C C . ARG A 1 90 ? 6.039 11.914 10.176 1.00 97.19 90 ARG A C 1
ATOM 739 O O . ARG A 1 90 ? 6.106 12.194 11.368 1.00 97.19 90 ARG A O 1
ATOM 746 N N . GLN A 1 91 ? 4.898 11.904 9.494 1.00 97.81 91 GLN A N 1
ATOM 747 C CA . GLN A 1 91 ? 3.624 12.348 10.062 1.00 97.81 91 GLN A CA 1
ATOM 748 C C . GLN A 1 91 ? 3.051 11.365 11.093 1.00 97.81 91 GLN A C 1
ATOM 750 O O . GLN A 1 91 ? 2.244 11.780 11.921 1.00 97.81 91 GLN A O 1
ATOM 755 N N . ARG A 1 92 ? 3.524 10.106 11.135 1.00 96.88 92 ARG A N 1
ATOM 756 C CA . ARG A 1 92 ? 3.058 9.080 12.093 1.00 96.88 92 ARG A CA 1
ATOM 757 C C . ARG A 1 92 ? 3.162 9.507 13.560 1.00 96.88 92 ARG A C 1
ATOM 759 O O . ARG A 1 92 ? 2.366 9.069 14.379 1.00 96.88 92 ARG A O 1
ATOM 766 N N . VAL A 1 93 ? 4.124 10.376 13.892 1.00 95.88 93 VAL A N 1
ATOM 767 C CA . VAL A 1 93 ? 4.334 10.875 15.264 1.00 95.88 93 VAL A CA 1
ATOM 768 C C . VAL A 1 93 ? 3.127 11.663 15.782 1.00 95.88 93 VAL A C 1
ATOM 770 O O . VAL A 1 93 ? 2.973 11.814 16.986 1.00 95.88 93 VAL A O 1
ATOM 773 N N . LYS A 1 94 ? 2.248 12.138 14.882 1.00 96.69 94 LYS A N 1
ATOM 774 C CA . LYS A 1 94 ? 0.980 12.789 15.233 1.00 96.69 94 LYS A CA 1
ATOM 775 C C . LYS A 1 94 ? -0.012 11.860 15.917 1.00 96.69 94 LYS A C 1
ATOM 777 O O . LYS A 1 94 ? -0.923 12.363 16.566 1.00 96.69 94 LYS A O 1
ATOM 782 N N . TYR A 1 95 ? 0.163 10.544 15.812 1.00 95.56 95 TYR A N 1
ATOM 783 C CA . TYR A 1 95 ? -0.726 9.579 16.449 1.00 95.56 95 TYR A CA 1
ATOM 784 C C . TYR A 1 95 ? -0.844 9.805 17.965 1.00 95.56 95 TYR A C 1
ATOM 786 O O . TYR A 1 95 ? -1.951 9.783 18.498 1.00 95.56 95 TYR A O 1
ATOM 794 N N . ASP A 1 96 ? 0.267 10.131 18.633 1.00 93.00 96 ASP A N 1
ATOM 795 C CA . ASP A 1 96 ? 0.320 10.260 20.095 1.00 93.00 96 ASP A CA 1
ATOM 796 C C . ASP A 1 96 ? -0.396 11.512 20.636 1.00 93.00 96 ASP A C 1
ATOM 798 O O . ASP A 1 96 ? -0.721 11.571 21.820 1.00 93.00 96 ASP A O 1
ATOM 802 N N . PHE A 1 97 ? -0.660 12.519 19.793 1.00 93.75 97 PHE A N 1
ATOM 803 C CA . PHE A 1 97 ? -1.248 13.795 20.228 1.00 93.75 97 PHE A CA 1
ATOM 804 C C . PHE A 1 97 ? -2.477 14.254 19.433 1.00 93.75 97 PHE A C 1
ATOM 806 O O . PHE A 1 97 ? -3.248 15.070 19.935 1.00 93.75 97 PHE A O 1
ATOM 813 N N . ASN A 1 98 ? -2.694 13.759 18.211 1.00 94.69 98 ASN A N 1
ATOM 814 C CA . ASN A 1 98 ? -3.876 14.067 17.405 1.00 94.69 98 ASN A CA 1
ATOM 815 C C . ASN A 1 98 ? -4.252 12.904 16.467 1.00 94.69 98 ASN A C 1
ATOM 817 O O . ASN A 1 98 ? -3.964 12.909 15.266 1.00 94.69 98 ASN A O 1
ATOM 821 N N . ARG A 1 99 ? -4.969 11.924 17.027 1.00 93.38 99 ARG A N 1
ATOM 822 C CA . ARG A 1 99 ? -5.461 10.736 16.309 1.00 93.38 99 ARG A CA 1
ATOM 823 C C . ARG A 1 99 ? -6.428 11.047 15.164 1.00 93.38 99 ARG A C 1
ATOM 825 O O . ARG A 1 99 ? -6.490 10.286 14.208 1.00 93.38 99 ARG A O 1
ATOM 832 N N . ASN A 1 100 ? -7.161 12.156 15.229 1.00 91.75 100 ASN A N 1
ATOM 833 C CA . ASN A 1 100 ? -8.160 12.490 14.208 1.00 91.75 100 ASN A CA 1
ATOM 834 C C . ASN A 1 100 ? -7.526 13.022 12.914 1.00 91.75 100 ASN A C 1
ATOM 836 O O . ASN A 1 100 ? -8.111 12.896 11.841 1.00 91.75 100 ASN A O 1
ATOM 840 N N . GLU A 1 101 ? -6.332 13.609 13.010 1.00 95.19 101 GLU A N 1
ATOM 841 C CA . GLU A 1 101 ? -5.655 14.250 11.877 1.00 95.19 101 GLU A CA 1
ATOM 842 C C . GLU A 1 101 ? -4.432 13.471 11.379 1.00 95.19 101 GLU A C 1
ATOM 844 O O . GLU A 1 101 ? -3.929 13.758 10.293 1.00 95.19 101 GLU A O 1
ATOM 849 N N . VAL A 1 102 ? -3.943 12.473 12.128 1.00 97.75 102 VAL A N 1
ATOM 850 C CA . VAL A 1 102 ? -2.736 11.717 11.751 1.00 97.75 102 VAL A CA 1
ATOM 851 C C . VAL A 1 102 ? -2.874 11.035 10.391 1.00 97.75 102 VAL A C 1
ATOM 853 O O . VAL A 1 102 ? -1.983 11.189 9.562 1.00 97.75 102 VAL A O 1
ATOM 856 N N . CYS A 1 103 ? -3.989 10.353 10.115 1.00 98.00 103 CYS A N 1
ATOM 857 C CA . CYS A 1 103 ? -4.176 9.664 8.838 1.00 98.00 103 CYS A CA 1
ATOM 858 C C . CYS A 1 103 ? -4.241 10.657 7.672 1.00 98.00 103 CYS A C 1
ATOM 860 O O . CYS A 1 103 ? -3.546 10.474 6.677 1.00 98.00 103 CYS A O 1
ATOM 862 N N . LYS A 1 104 ? -4.979 11.765 7.819 1.00 97.25 104 LYS A N 1
ATOM 863 C CA . LYS A 1 104 ? -5.005 12.831 6.805 1.00 97.25 104 LYS A CA 1
ATOM 864 C C . LYS A 1 104 ? -3.608 13.388 6.540 1.00 97.25 104 LYS A C 1
ATOM 866 O O . LYS A 1 104 ? -3.212 13.509 5.390 1.00 97.25 104 LYS A O 1
ATOM 871 N N . ALA A 1 105 ? -2.842 13.662 7.596 1.00 97.69 105 ALA A N 1
ATOM 872 C CA . ALA A 1 105 ? -1.487 14.186 7.472 1.00 97.69 105 ALA A CA 1
ATOM 873 C C . ALA A 1 105 ? -0.521 13.184 6.821 1.00 97.69 105 ALA A C 1
ATOM 875 O O . ALA A 1 105 ? 0.299 13.577 6.000 1.00 97.69 105 ALA A O 1
ATOM 876 N N . MET A 1 106 ? -0.599 11.898 7.175 1.00 98.31 106 MET A N 1
ATOM 877 C CA . MET A 1 106 ? 0.247 10.857 6.583 1.00 98.31 106 MET A CA 1
ATOM 878 C C . MET A 1 106 ? -0.018 10.697 5.085 1.00 98.31 106 MET A C 1
ATOM 880 O O . MET A 1 106 ? 0.930 10.598 4.307 1.00 98.31 106 MET A O 1
ATOM 884 N N . PHE A 1 107 ? -1.286 10.703 4.677 1.00 97.81 107 PHE A N 1
ATOM 885 C CA . PHE A 1 107 ? -1.672 10.470 3.288 1.00 97.81 107 PHE A CA 1
ATOM 886 C C . PHE A 1 107 ? -1.757 11.737 2.432 1.00 97.81 107 PHE A C 1
ATOM 888 O O . PHE A 1 107 ? -1.904 11.604 1.226 1.00 97.81 107 PHE A O 1
ATOM 895 N N . GLU A 1 108 ? -1.593 12.938 2.997 1.00 96.00 108 GLU A N 1
ATOM 896 C CA . GLU A 1 108 ? -1.732 14.229 2.298 1.00 96.00 108 GLU A CA 1
ATOM 897 C C . GLU A 1 108 ? -1.031 14.257 0.932 1.00 96.00 108 GLU A C 1
ATOM 899 O O . GLU A 1 108 ? -1.637 14.631 -0.067 1.00 96.00 108 GLU A O 1
ATOM 904 N N . LYS A 1 109 ? 0.227 13.807 0.873 1.00 96.50 109 LYS A N 1
ATOM 905 C CA . LYS A 1 109 ? 0.997 13.748 -0.376 1.00 96.50 109 LYS A CA 1
ATOM 906 C C . LYS A 1 109 ? 0.598 12.568 -1.262 1.00 96.50 109 LYS A C 1
ATOM 908 O O . LYS A 1 109 ? 0.387 12.748 -2.457 1.00 96.50 109 LYS A O 1
ATOM 913 N N . ILE A 1 110 ? 0.485 11.370 -0.689 1.00 97.06 110 ILE A N 1
ATOM 914 C CA . ILE A 1 110 ? 0.161 10.139 -1.430 1.00 97.06 110 ILE A CA 1
ATOM 915 C C . ILE A 1 110 ? -1.207 10.263 -2.122 1.00 97.06 110 ILE A C 1
ATOM 917 O O . ILE A 1 110 ? -1.368 9.850 -3.267 1.00 97.06 110 ILE A O 1
ATOM 921 N N . ASP A 1 111 ? -2.184 10.893 -1.474 1.00 94.12 111 ASP A N 1
ATOM 922 C CA . ASP A 1 111 ? -3.557 11.073 -1.964 1.00 94.12 111 ASP A CA 1
ATOM 923 C C . ASP A 1 111 ? -3.664 12.063 -3.147 1.00 94.12 111 ASP A C 1
ATOM 925 O O . ASP A 1 111 ? -4.734 12.212 -3.743 1.00 94.12 111 ASP A O 1
ATOM 929 N N . THR A 1 112 ? -2.564 12.736 -3.513 1.00 93.31 112 THR A N 1
ATOM 930 C CA . THR A 1 112 ? -2.491 13.575 -4.725 1.00 93.31 112 THR A CA 1
ATOM 931 C C . THR A 1 112 ? -2.202 12.779 -5.996 1.00 93.31 112 THR A C 1
ATOM 933 O O . THR A 1 112 ? -2.529 13.254 -7.080 1.00 93.31 112 THR A O 1
ATOM 936 N N . VAL A 1 113 ? -1.611 11.585 -5.872 1.00 94.06 113 VAL A N 1
ATOM 937 C CA . VAL A 1 113 ? -1.165 10.763 -7.013 1.00 94.06 113 VAL A CA 1
ATOM 938 C C . VAL A 1 113 ? -1.731 9.346 -7.001 1.00 94.06 113 VAL A C 1
ATOM 940 O O . VAL A 1 113 ? -1.863 8.745 -8.063 1.00 94.06 113 VAL A O 1
ATOM 943 N N . SER A 1 114 ? -2.082 8.816 -5.827 1.00 94.25 114 SER A N 1
ATOM 944 C CA . SER A 1 114 ? -2.583 7.447 -5.697 1.00 94.25 114 SER A CA 1
ATOM 945 C C . SER A 1 114 ? -3.972 7.286 -6.308 1.00 94.25 114 SER A C 1
ATOM 947 O O . SER A 1 114 ? -4.893 8.057 -6.023 1.00 94.25 114 SER A O 1
ATOM 949 N N . TYR A 1 115 ? -4.111 6.265 -7.144 1.00 93.12 115 TYR A N 1
ATOM 950 C CA . TYR A 1 115 ? -5.381 5.850 -7.709 1.00 93.12 115 TYR A CA 1
ATOM 951 C C . TYR A 1 115 ? -6.292 5.233 -6.643 1.00 93.12 115 TYR A C 1
ATOM 953 O O . TYR A 1 115 ? -5.850 4.585 -5.693 1.00 93.12 115 TYR A O 1
ATOM 961 N N . ASP A 1 116 ? -7.592 5.459 -6.812 1.00 90.50 116 ASP A N 1
ATOM 962 C CA . ASP A 1 116 ? -8.658 4.755 -6.110 1.00 90.50 116 ASP A CA 1
ATOM 963 C C . ASP A 1 116 ? -9.940 4.826 -6.920 1.00 90.50 116 ASP A C 1
ATOM 965 O O . ASP A 1 116 ? -10.382 5.912 -7.309 1.00 90.50 116 ASP A O 1
ATOM 969 N N . ARG A 1 117 ? -10.575 3.673 -7.113 1.00 89.00 117 ARG A N 1
ATOM 970 C CA . ARG A 1 117 ? -11.769 3.552 -7.951 1.00 89.00 117 ARG A CA 1
ATOM 971 C C . ARG A 1 117 ? -12.941 4.433 -7.494 1.00 89.00 117 ARG A C 1
ATOM 973 O O . ARG A 1 117 ? -13.728 4.872 -8.329 1.00 89.00 117 ARG A O 1
ATOM 980 N N . ASN A 1 118 ? -13.078 4.705 -6.198 1.00 88.06 118 ASN A N 1
ATOM 981 C CA . ASN A 1 118 ? -14.205 5.451 -5.627 1.00 88.06 118 ASN A CA 1
ATOM 982 C C . ASN A 1 118 ? -13.871 6.929 -5.359 1.00 88.06 118 ASN A C 1
ATOM 984 O O . ASN A 1 118 ? -14.756 7.783 -5.379 1.00 88.06 118 ASN A O 1
ATOM 988 N N . CYS A 1 119 ? -12.605 7.229 -5.079 1.00 89.00 119 CYS A N 1
ATOM 989 C CA . CYS A 1 119 ? -12.164 8.514 -4.545 1.00 89.00 119 CYS A CA 1
ATOM 990 C C . CYS A 1 119 ? -11.235 9.289 -5.477 1.00 89.00 119 CYS A C 1
ATOM 992 O O . CYS A 1 119 ? -11.222 10.518 -5.421 1.00 89.00 119 CYS A O 1
ATOM 994 N N . LYS A 1 120 ? -10.415 8.593 -6.274 1.00 89.94 120 LYS A N 1
ATOM 995 C CA . LYS A 1 120 ? -9.287 9.165 -7.028 1.00 89.94 120 LYS A CA 1
ATOM 996 C C . LYS A 1 120 ? -9.094 8.442 -8.364 1.00 89.94 120 LYS A C 1
ATOM 998 O O . LYS A 1 120 ? -8.024 7.915 -8.651 1.00 89.94 120 LYS A O 1
ATOM 1003 N N . GLN A 1 121 ? -10.120 8.452 -9.213 1.00 88.62 121 GLN A N 1
ATOM 1004 C CA . GLN A 1 121 ? -10.095 7.733 -10.498 1.00 88.62 121 GLN A CA 1
ATOM 1005 C C . GLN A 1 121 ? -9.029 8.247 -11.482 1.00 88.62 121 GLN A C 1
ATOM 1007 O O . GLN A 1 121 ? -8.615 7.517 -12.372 1.00 88.62 121 GLN A O 1
ATOM 1012 N N . ASN A 1 122 ? -8.567 9.489 -11.306 1.00 88.75 122 ASN A N 1
ATOM 1013 C CA . ASN A 1 122 ? -7.510 10.096 -12.121 1.00 88.75 122 ASN A CA 1
ATOM 1014 C C . ASN A 1 122 ? -6.105 9.941 -11.510 1.00 88.75 122 ASN A C 1
ATOM 1016 O O . ASN A 1 122 ? -5.164 10.564 -12.003 1.00 88.75 122 ASN A O 1
ATOM 1020 N N . GLY A 1 123 ? -5.960 9.198 -10.406 1.00 90.19 123 GLY A N 1
ATOM 1021 C CA . GLY A 1 123 ? -4.646 8.899 -9.843 1.00 90.19 123 GLY A CA 1
ATOM 1022 C C . GLY A 1 123 ? -3.806 8.089 -10.831 1.00 90.19 123 GLY A C 1
ATOM 1023 O O . GLY A 1 123 ? -4.334 7.280 -11.590 1.00 90.19 123 GLY A O 1
ATOM 1024 N N . THR A 1 124 ? -2.503 8.344 -10.847 1.00 92.44 124 THR A N 1
ATOM 1025 C CA . THR A 1 124 ? -1.560 7.734 -11.796 1.00 92.44 124 THR A CA 1
ATOM 1026 C C . THR A 1 124 ? -0.731 6.623 -11.173 1.00 92.44 124 THR A C 1
ATOM 1028 O O . THR A 1 124 ? -0.090 5.873 -11.898 1.00 92.44 124 THR A O 1
ATOM 1031 N N . GLU A 1 125 ? -0.716 6.545 -9.843 1.00 94.31 125 GLU A N 1
ATOM 1032 C CA . GLU A 1 125 ? 0.135 5.629 -9.097 1.00 94.31 125 GLU A CA 1
ATOM 1033 C C . GLU A 1 125 ? -0.692 4.601 -8.338 1.00 94.31 125 GLU A C 1
ATOM 1035 O O . GLU A 1 125 ? -1.671 4.936 -7.666 1.00 94.31 125 GLU A O 1
ATOM 1040 N N . ASP A 1 126 ? -0.247 3.354 -8.388 1.00 94.25 126 ASP A N 1
ATOM 1041 C CA . ASP A 1 126 ? -0.864 2.263 -7.657 1.00 94.25 126 ASP A CA 1
ATOM 1042 C C . ASP A 1 126 ? -0.077 1.960 -6.374 1.00 94.25 126 ASP A C 1
ATOM 1044 O O . ASP A 1 126 ? 0.903 1.219 -6.383 1.00 94.25 126 ASP A O 1
ATOM 1048 N N . PHE A 1 127 ? -0.461 2.601 -5.266 1.00 97.00 127 PHE A N 1
ATOM 1049 C CA . PHE A 1 127 ? 0.316 2.584 -4.016 1.00 97.00 127 PHE A CA 1
ATOM 1050 C C . PHE A 1 127 ? -0.377 1.907 -2.833 1.00 97.00 127 PHE A C 1
ATOM 1052 O O . PHE A 1 127 ? 0.265 1.679 -1.805 1.00 97.00 127 PHE A O 1
ATOM 1059 N N . LEU A 1 128 ? -1.686 1.669 -2.915 1.00 97.00 128 LEU A N 1
ATOM 1060 C CA . LEU A 1 128 ? -2.518 1.413 -1.740 1.00 97.00 128 LEU A CA 1
ATOM 1061 C C . LEU A 1 128 ? -3.390 0.173 -1.928 1.00 97.00 128 LEU A C 1
ATOM 1063 O O . LEU A 1 128 ? -4.065 0.028 -2.943 1.00 97.00 128 LEU A O 1
ATOM 1067 N N . ARG A 1 129 ? -3.448 -0.679 -0.900 1.00 95.62 129 ARG A N 1
ATOM 1068 C CA . ARG A 1 129 ? -4.487 -1.711 -0.750 1.00 95.62 129 ARG A CA 1
ATOM 1069 C C . ARG A 1 129 ? -5.149 -1.602 0.611 1.00 95.62 129 ARG A C 1
ATOM 1071 O O . ARG A 1 129 ? -4.474 -1.441 1.629 1.00 95.62 129 ARG A O 1
ATOM 1078 N N . ARG A 1 130 ? -6.462 -1.769 0.641 1.00 95.06 130 ARG A N 1
ATOM 1079 C CA . ARG A 1 130 ? -7.250 -1.980 1.850 1.00 95.06 130 ARG A CA 1
ATOM 1080 C C . ARG A 1 130 ? -7.075 -3.426 2.304 1.00 95.06 130 ARG A C 1
ATOM 1082 O O . ARG A 1 130 ? -7.293 -4.362 1.540 1.00 95.06 130 ARG A O 1
ATOM 1089 N N . VAL A 1 131 ? -6.660 -3.599 3.556 1.00 95.94 131 VAL A N 1
ATOM 1090 C CA . VAL A 1 131 ? -6.317 -4.902 4.143 1.00 95.94 131 VAL A CA 1
ATOM 1091 C C . VAL A 1 131 ? -6.956 -5.072 5.523 1.00 95.94 131 VAL A C 1
ATOM 1093 O O . VAL A 1 131 ? -7.083 -4.093 6.256 1.00 95.94 131 VAL A O 1
ATOM 1096 N N . PRO A 1 132 ? -7.345 -6.287 5.929 1.00 95.56 132 PRO A N 1
ATOM 1097 C CA . PRO A 1 132 ? -7.111 -7.568 5.261 1.00 95.56 132 PRO A CA 1
ATOM 1098 C C . PRO A 1 132 ? -7.981 -7.772 4.010 1.00 95.56 132 PRO A C 1
ATOM 1100 O O . PRO A 1 132 ? -9.057 -7.189 3.868 1.00 95.56 132 PRO A O 1
ATOM 1103 N N . CYS A 1 133 ? -7.489 -8.610 3.105 1.00 94.06 133 CYS A N 1
ATOM 1104 C CA . CYS A 1 133 ? -8.198 -9.088 1.927 1.00 94.06 133 CYS A CA 1
ATOM 1105 C C . CYS A 1 133 ? -8.988 -10.364 2.275 1.00 94.06 133 CYS A C 1
ATOM 1107 O O . CYS A 1 133 ? -8.565 -11.110 3.170 1.00 94.06 133 CYS A O 1
ATOM 1109 N N . PRO A 1 134 ? -10.126 -10.637 1.609 1.00 92.00 134 PRO A N 1
ATOM 1110 C CA . PRO A 1 134 ? -10.931 -11.817 1.913 1.00 92.00 134 PRO A CA 1
ATOM 1111 C C . PRO A 1 134 ? -10.153 -13.106 1.623 1.00 92.00 134 PRO A C 1
ATOM 1113 O O . PRO A 1 134 ? -9.458 -13.214 0.616 1.00 92.00 134 PRO A O 1
ATOM 1116 N N . ILE A 1 135 ? -10.233 -14.084 2.527 1.00 90.88 135 ILE A N 1
ATOM 1117 C CA . ILE A 1 135 ? -9.454 -15.327 2.434 1.00 90.88 135 ILE A CA 1
ATOM 1118 C C . ILE A 1 135 ? -9.799 -16.064 1.132 1.00 90.88 135 ILE A C 1
ATOM 1120 O O . ILE A 1 135 ? -10.970 -16.298 0.851 1.00 90.88 135 ILE A O 1
ATOM 1124 N N . ASN A 1 136 ? -8.773 -16.486 0.385 1.00 90.06 136 ASN A N 1
ATOM 1125 C CA . ASN A 1 136 ? -8.881 -17.154 -0.923 1.00 90.06 136 ASN A CA 1
ATOM 1126 C C . ASN A 1 136 ? -9.507 -16.305 -2.046 1.00 90.06 136 ASN A C 1
ATOM 1128 O O . ASN A 1 136 ? -9.860 -16.847 -3.092 1.00 90.06 136 ASN A O 1
ATOM 1132 N N . GLU A 1 137 ? -9.610 -14.991 -1.859 1.00 92.88 137 GLU A N 1
ATOM 1133 C CA . GLU A 1 137 ? -10.076 -14.050 -2.875 1.00 92.88 137 GLU A CA 1
ATOM 1134 C C . GLU A 1 137 ? -9.062 -12.920 -3.065 1.00 92.88 137 GLU A C 1
ATOM 1136 O O . GLU A 1 137 ? -8.228 -12.649 -2.195 1.00 92.88 137 GLU A O 1
ATOM 1141 N N . LEU A 1 138 ? -9.147 -12.246 -4.212 1.00 95.25 138 LEU A N 1
ATOM 1142 C CA . LEU A 1 138 ? -8.343 -11.061 -4.484 1.00 95.25 138 LEU A CA 1
ATOM 1143 C C . LEU A 1 138 ? -8.703 -9.916 -3.534 1.00 95.25 138 LEU A C 1
ATOM 1145 O O . LEU A 1 138 ? -9.823 -9.815 -3.027 1.00 95.25 138 LEU A O 1
ATOM 1149 N N . CYS A 1 139 ? -7.748 -9.019 -3.316 1.00 93.50 139 CYS A N 1
ATOM 1150 C CA . CYS A 1 139 ? -8.018 -7.775 -2.613 1.00 93.50 139 CYS A CA 1
ATOM 1151 C C . CYS A 1 139 ? -9.044 -6.934 -3.388 1.00 93.50 139 CYS A C 1
ATOM 1153 O O . CYS A 1 139 ? -9.027 -6.874 -4.611 1.00 93.50 139 CYS A O 1
ATOM 1155 N N . GLU A 1 140 ? -9.925 -6.235 -2.672 1.00 91.12 140 GLU A N 1
ATOM 1156 C CA . GLU A 1 140 ? -11.039 -5.474 -3.269 1.00 91.12 140 GLU A CA 1
ATOM 1157 C C . GLU A 1 140 ? -10.615 -4.318 -4.188 1.00 91.12 140 GLU A C 1
ATOM 1159 O O . GLU A 1 140 ? -11.425 -3.811 -4.968 1.00 91.12 140 GLU A O 1
ATOM 1164 N N . ASP A 1 141 ? -9.367 -3.881 -4.036 1.00 91.56 141 ASP A N 1
ATOM 1165 C CA . ASP A 1 141 ? -8.734 -2.826 -4.821 1.00 91.56 141 ASP A CA 1
ATOM 1166 C C . ASP A 1 141 ? -8.038 -3.359 -6.081 1.00 91.56 141 ASP A C 1
ATOM 1168 O O . ASP A 1 141 ? -7.619 -2.557 -6.907 1.00 91.56 141 ASP A O 1
ATOM 1172 N N . GLU A 1 142 ? -7.925 -4.682 -6.250 1.00 92.81 142 GLU A N 1
ATOM 1173 C CA . GLU A 1 142 ? -7.425 -5.269 -7.494 1.00 92.81 142 GLU A CA 1
ATOM 1174 C C . GLU A 1 142 ? -8.483 -5.147 -8.592 1.00 92.81 142 GLU A C 1
ATOM 1176 O O . GLU A 1 142 ? -9.570 -5.727 -8.514 1.00 92.81 142 GLU A O 1
ATOM 1181 N N . ASP A 1 143 ? -8.162 -4.381 -9.630 1.00 86.25 143 ASP A N 1
ATOM 1182 C CA . ASP A 1 143 ? -9.034 -4.136 -10.780 1.00 86.25 143 ASP A CA 1
ATOM 1183 C C . ASP A 1 143 ? -8.626 -4.919 -12.036 1.00 86.25 143 ASP A C 1
ATOM 1185 O O . ASP A 1 143 ? -9.415 -5.016 -12.978 1.00 86.25 143 ASP A O 1
ATOM 1189 N N . SER A 1 144 ? -7.436 -5.526 -12.014 1.00 89.81 144 SER A N 1
ATOM 1190 C CA . SER A 1 144 ? -6.844 -6.292 -13.113 1.00 89.81 144 SER A CA 1
ATOM 1191 C C . SER A 1 144 ? -6.460 -7.710 -12.643 1.00 89.81 144 SER A C 1
ATOM 1193 O O . SER A 1 144 ? -5.269 -8.0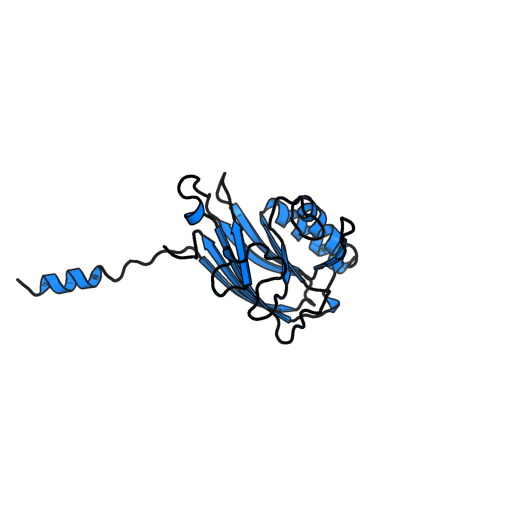09 -12.506 1.00 89.81 144 SER A O 1
ATOM 1195 N N . PRO A 1 145 ? -7.438 -8.598 -12.352 1.00 91.12 145 PRO A N 1
ATOM 1196 C CA . PRO A 1 145 ? -7.206 -9.940 -11.801 1.00 91.12 145 PRO A CA 1
ATOM 1197 C C . PRO A 1 145 ? -6.183 -10.781 -12.567 1.00 91.12 145 PRO A C 1
ATOM 1199 O O . PRO A 1 145 ? -5.451 -11.572 -11.981 1.00 91.12 145 PRO A O 1
ATOM 1202 N N . GLU A 1 146 ? -6.118 -10.609 -13.885 1.00 91.81 146 GLU A N 1
ATOM 1203 C CA . GLU A 1 146 ? -5.198 -11.316 -14.773 1.00 91.81 146 GLU A CA 1
ATOM 1204 C C . GLU A 1 146 ? -3.723 -10.948 -14.560 1.00 91.81 146 GLU A C 1
ATOM 1206 O O . GLU A 1 146 ? -2.841 -11.650 -15.051 1.00 91.81 146 GLU A O 1
ATOM 1211 N N . ARG A 1 147 ? -3.452 -9.849 -13.845 1.00 91.38 147 ARG A N 1
ATOM 1212 C CA . ARG A 1 147 ? -2.106 -9.372 -13.497 1.00 91.38 147 ARG A CA 1
ATOM 1213 C C . ARG A 1 147 ? -1.692 -9.736 -12.077 1.00 91.38 147 ARG A C 1
ATOM 1215 O O . ARG A 1 147 ? -0.650 -9.254 -11.628 1.00 91.38 147 ARG A O 1
ATOM 1222 N N . VAL A 1 148 ? -2.493 -10.536 -11.375 1.00 95.75 148 VAL A N 1
ATOM 1223 C CA . VAL A 1 148 ? -2.150 -11.046 -10.049 1.00 95.75 148 VAL A CA 1
ATOM 1224 C C . VAL A 1 148 ? -1.403 -12.369 -10.183 1.00 95.75 148 VAL A C 1
ATOM 1226 O O . VAL A 1 148 ? -1.815 -13.261 -10.927 1.00 95.75 148 VAL A O 1
ATOM 1229 N N . VAL A 1 149 ? -0.298 -12.511 -9.444 1.00 95.31 149 VAL A N 1
ATOM 1230 C CA . VAL A 1 149 ? 0.482 -13.753 -9.428 1.00 95.31 149 VAL A CA 1
ATOM 1231 C C . VAL A 1 149 ? -0.406 -14.894 -8.942 1.00 95.31 149 VAL A C 1
ATOM 1233 O O . VAL A 1 149 ? -1.015 -14.810 -7.875 1.00 95.31 149 VAL A O 1
ATOM 1236 N N . ASN A 1 150 ? -0.473 -15.974 -9.724 1.00 93.94 150 ASN A N 1
ATOM 1237 C CA . ASN A 1 150 ? -1.333 -17.118 -9.429 1.00 93.94 150 ASN A CA 1
ATOM 1238 C C . ASN A 1 150 ? -1.114 -17.635 -7.999 1.00 93.94 150 ASN A C 1
ATOM 1240 O O . ASN A 1 150 ? 0.009 -17.950 -7.607 1.00 93.94 150 ASN A O 1
ATOM 1244 N N . GLY A 1 151 ? -2.208 -17.763 -7.244 1.00 94.12 151 GLY A N 1
ATOM 1245 C CA . GLY A 1 151 ? -2.186 -18.214 -5.850 1.00 94.12 151 GLY A CA 1
ATOM 1246 C C . GLY A 1 151 ? -2.005 -17.105 -4.807 1.00 94.12 151 GLY A C 1
ATOM 1247 O O . GLY A 1 151 ? -1.965 -17.424 -3.619 1.00 94.12 151 GLY A O 1
ATOM 1248 N N . TYR A 1 152 ? -1.934 -15.835 -5.221 1.00 96.88 152 TYR A N 1
ATOM 1249 C CA . TYR A 1 152 ? -1.837 -14.675 -4.330 1.00 96.88 152 TYR A CA 1
ATOM 1250 C C . TYR A 1 152 ? -3.038 -13.726 -4.461 1.00 96.88 152 TYR A C 1
ATOM 1252 O O . TYR A 1 152 ? -3.817 -13.821 -5.407 1.00 96.88 152 TYR A O 1
ATOM 1260 N N . GLN A 1 153 ? -3.207 -12.816 -3.494 1.00 97.12 153 GLN A N 1
ATOM 1261 C CA . GLN A 1 153 ? -4.371 -11.918 -3.407 1.00 97.12 153 GLN A CA 1
ATOM 1262 C C . GLN A 1 153 ? -4.168 -10.548 -4.061 1.00 97.12 153 GLN A C 1
ATOM 1264 O O . GLN A 1 153 ? -5.150 -9.873 -4.370 1.00 97.12 153 GLN A O 1
ATOM 1269 N N . PHE A 1 154 ? -2.921 -10.109 -4.225 1.00 97.56 154 PHE A N 1
ATOM 1270 C CA . PHE A 1 154 ? -2.579 -8.820 -4.832 1.00 97.56 154 PHE A CA 1
ATOM 1271 C C . PHE A 1 154 ? -1.242 -8.893 -5.563 1.00 97.56 154 PHE A C 1
ATOM 1273 O O . PHE A 1 154 ? -0.410 -9.766 -5.288 1.00 97.56 154 PHE A O 1
ATOM 1280 N N . THR A 1 155 ? -1.005 -7.954 -6.478 1.00 97.25 155 THR A N 1
ATOM 1281 C CA . THR A 1 155 ? 0.297 -7.773 -7.130 1.00 97.25 155 THR A CA 1
ATOM 1282 C C . THR A 1 155 ? 0.500 -6.316 -7.521 1.00 97.25 155 THR A C 1
ATOM 1284 O O . THR A 1 155 ? -0.302 -5.739 -8.241 1.00 97.25 155 THR A O 1
ATOM 1287 N N . TYR A 1 156 ? 1.623 -5.746 -7.101 1.00 96.50 156 TYR A N 1
ATOM 1288 C CA . TYR A 1 156 ? 2.146 -4.486 -7.606 1.00 96.50 156 TYR A CA 1
ATOM 1289 C C . TYR A 1 156 ? 3.284 -4.764 -8.581 1.00 96.50 156 TYR A C 1
ATOM 1291 O O . TYR A 1 156 ? 4.212 -5.514 -8.259 1.00 96.50 156 TYR A O 1
ATOM 1299 N N . ALA A 1 157 ? 3.239 -4.107 -9.737 1.00 94.50 157 ALA A N 1
ATOM 1300 C CA . ALA A 1 157 ? 4.338 -4.051 -10.688 1.00 94.50 157 ALA A CA 1
ATOM 1301 C C . ALA A 1 157 ? 5.041 -2.692 -10.566 1.00 94.50 157 ALA A C 1
ATOM 1303 O O . ALA A 1 157 ? 4.481 -1.648 -10.891 1.00 94.50 157 ALA A O 1
ATOM 1304 N N . VAL A 1 158 ? 6.274 -2.708 -10.074 1.00 93.62 158 VAL A N 1
ATOM 1305 C CA . VAL A 1 158 ? 7.107 -1.526 -9.875 1.00 93.62 158 VAL A CA 1
ATOM 1306 C C . VAL A 1 158 ? 7.929 -1.261 -11.131 1.00 93.62 158 VAL A C 1
ATOM 1308 O O . VAL A 1 158 ? 8.748 -2.088 -11.538 1.00 93.62 158 VAL A O 1
ATOM 1311 N N . GLN A 1 159 ? 7.740 -0.076 -11.711 1.00 92.50 159 GLN A N 1
ATOM 1312 C CA . GLN A 1 159 ? 8.459 0.378 -12.895 1.00 92.50 159 GLN A CA 1
ATOM 1313 C C . GLN A 1 159 ? 9.387 1.551 -12.568 1.00 92.50 159 GLN A C 1
ATOM 1315 O O . GLN A 1 159 ? 8.945 2.632 -12.188 1.00 92.50 159 GLN A O 1
ATOM 1320 N N . ASP A 1 160 ? 10.684 1.363 -12.804 1.00 90.50 160 ASP A N 1
ATOM 1321 C CA . ASP A 1 160 ? 11.724 2.353 -12.523 1.00 90.50 160 ASP A CA 1
ATOM 1322 C C . ASP A 1 160 ? 12.599 2.586 -13.769 1.00 90.50 160 ASP A C 1
ATOM 1324 O O . ASP A 1 160 ? 13.723 2.101 -13.894 1.00 90.50 160 ASP A O 1
ATOM 1328 N N . ASN A 1 161 ? 12.086 3.373 -14.721 1.00 88.25 161 ASN A N 1
ATOM 1329 C CA . ASN A 1 161 ? 12.699 3.553 -16.051 1.00 88.25 161 ASN A CA 1
ATOM 1330 C C . ASN A 1 161 ? 14.020 4.341 -16.053 1.00 88.25 161 ASN A C 1
ATOM 1332 O O . ASN A 1 161 ? 14.776 4.296 -17.023 1.00 88.25 161 ASN A O 1
ATOM 1336 N N . ASN A 1 162 ? 14.296 5.113 -15.000 1.00 89.25 162 ASN A N 1
ATOM 1337 C CA . ASN A 1 162 ? 15.440 6.029 -14.970 1.00 89.25 162 ASN A CA 1
ATOM 1338 C C . ASN A 1 162 ? 16.651 5.429 -14.248 1.00 89.25 162 ASN A C 1
ATOM 1340 O O . ASN A 1 162 ? 17.778 5.538 -14.726 1.00 89.25 162 ASN A O 1
ATOM 1344 N N . GLN A 1 163 ? 16.425 4.805 -13.092 1.00 91.12 163 GLN A N 1
ATOM 1345 C CA . GLN A 1 163 ? 17.468 4.268 -12.219 1.00 91.12 163 GLN A CA 1
ATOM 1346 C C . GLN A 1 163 ? 16.858 3.264 -11.243 1.00 91.12 163 GLN A C 1
ATOM 1348 O O . GLN A 1 163 ? 15.681 3.387 -10.928 1.00 91.12 163 GLN A O 1
ATOM 1353 N N . ALA A 1 164 ? 17.675 2.367 -10.693 1.00 93.25 164 ALA A N 1
ATOM 1354 C CA . ALA A 1 164 ? 17.272 1.534 -9.565 1.00 93.25 164 ALA A CA 1
ATOM 1355 C C . ALA A 1 164 ? 16.895 2.405 -8.352 1.00 93.25 164 ALA A C 1
ATOM 1357 O O . ALA A 1 164 ? 17.573 3.402 -8.060 1.00 93.25 164 ALA A O 1
ATOM 1358 N N . ARG A 1 165 ? 15.822 2.051 -7.638 1.00 94.69 165 ARG A N 1
ATOM 1359 C CA . ARG A 1 165 ? 15.320 2.829 -6.495 1.00 94.69 165 ARG A CA 1
ATOM 1360 C C . ARG A 1 165 ? 14.854 1.946 -5.353 1.00 94.69 165 ARG A C 1
ATOM 1362 O O . ARG A 1 165 ? 14.524 0.776 -5.508 1.00 94.69 165 ARG A O 1
ATOM 1369 N N . PHE A 1 166 ? 14.847 2.548 -4.166 1.00 96.19 166 PHE A N 1
ATOM 1370 C CA . PHE A 1 166 ? 14.278 1.920 -2.986 1.00 96.19 166 PHE A CA 1
ATOM 1371 C C . PHE A 1 166 ? 12.789 2.204 -2.886 1.00 96.19 166 PHE A C 1
ATOM 1373 O O . PHE A 1 166 ? 12.376 3.368 -2.884 1.00 96.19 166 PHE A O 1
ATOM 1380 N N . TRP A 1 167 ? 12.047 1.127 -2.690 1.00 97.62 167 TRP A N 1
ATOM 1381 C CA . TRP A 1 167 ? 10.637 1.121 -2.355 1.00 97.62 167 TRP A CA 1
ATOM 1382 C C . TRP A 1 167 ? 10.447 0.648 -0.923 1.00 97.62 167 TRP A C 1
ATOM 1384 O O . TRP A 1 167 ? 11.275 -0.077 -0.360 1.00 97.62 167 TRP A O 1
ATOM 1394 N N . TYR A 1 168 ? 9.374 1.129 -0.317 1.00 98.56 168 TYR A N 1
ATOM 1395 C CA . TYR A 1 168 ? 9.089 0.978 1.094 1.00 98.56 168 TYR A CA 1
ATOM 1396 C C . TYR A 1 168 ? 7.681 0.436 1.239 1.00 98.56 168 TYR A C 1
ATOM 1398 O O . TYR A 1 168 ? 6.743 0.981 0.657 1.00 98.56 168 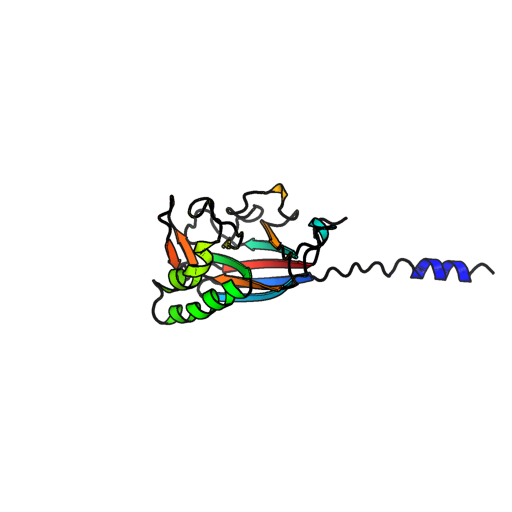TYR A O 1
ATOM 1406 N N . ILE A 1 169 ? 7.553 -0.615 2.042 1.00 98.69 169 ILE A N 1
ATOM 1407 C CA . ILE A 1 169 ? 6.264 -1.226 2.333 1.00 98.69 169 ILE A CA 1
ATOM 1408 C C . ILE A 1 169 ? 5.957 -1.172 3.826 1.00 98.69 169 ILE A C 1
ATOM 1410 O O . ILE A 1 169 ? 6.833 -1.364 4.681 1.00 98.69 169 ILE A O 1
ATOM 1414 N N . SER A 1 170 ? 4.706 -0.863 4.149 1.00 98.75 170 SER A N 1
ATOM 1415 C CA . SER A 1 170 ? 4.250 -0.691 5.527 1.00 98.75 170 SER A CA 1
ATOM 1416 C C . SER A 1 170 ? 2.759 -0.960 5.677 1.00 98.75 170 SER A C 1
ATOM 1418 O O . SER A 1 170 ? 2.006 -0.893 4.710 1.00 98.75 170 SER A O 1
ATOM 1420 N N . LEU A 1 171 ? 2.347 -1.245 6.908 1.00 98.75 171 LEU A N 1
ATOM 1421 C CA . LEU A 1 171 ? 0.954 -1.360 7.320 1.00 98.75 171 LEU A CA 1
ATOM 1422 C C . LEU A 1 171 ? 0.617 -0.193 8.248 1.00 98.75 171 LEU A C 1
ATOM 1424 O O . LEU A 1 171 ? 1.414 0.164 9.122 1.00 98.75 171 LEU A O 1
ATOM 1428 N N . VAL A 1 172 ? -0.554 0.406 8.060 1.00 98.56 172 VAL A N 1
ATOM 1429 C CA . VAL A 1 172 ? -1.031 1.516 8.889 1.00 98.56 172 VAL A CA 1
ATOM 1430 C C . VAL A 1 172 ? -2.514 1.361 9.200 1.00 98.56 172 VAL A C 1
ATOM 1432 O O . VAL A 1 172 ? -3.308 1.004 8.328 1.00 98.56 172 VAL A O 1
ATOM 1435 N N . ALA A 1 173 ? -2.892 1.635 10.448 1.00 97.56 173 ALA A N 1
ATOM 1436 C CA . ALA A 1 173 ? -4.268 1.604 10.937 1.00 97.56 173 ALA A CA 1
ATOM 1437 C C . ALA A 1 173 ? -5.015 2.878 10.511 1.00 97.56 173 ALA A C 1
ATOM 1439 O O . ALA A 1 173 ? -5.486 3.672 11.325 1.00 97.56 173 ALA A O 1
ATOM 1440 N N . CYS A 1 174 ? -5.055 3.089 9.200 1.00 97.62 174 CYS A N 1
ATOM 1441 C CA . CYS A 1 174 ? -5.837 4.116 8.546 1.00 97.62 174 CYS A CA 1
ATOM 1442 C C . CYS A 1 174 ? -6.676 3.470 7.446 1.00 97.62 174 CYS A C 1
ATOM 1444 O O . CYS A 1 174 ? -6.248 2.500 6.819 1.00 97.62 174 CYS A O 1
ATOM 1446 N N . TYR A 1 175 ? -7.830 4.058 7.169 1.00 94.88 175 TYR A N 1
ATOM 1447 C CA . TYR A 1 175 ? -8.674 3.726 6.029 1.00 94.88 175 TYR A CA 1
ATOM 1448 C C . TYR A 1 175 ? -9.231 4.998 5.410 1.00 94.88 175 TYR A C 1
ATOM 1450 O O . TYR A 1 175 ? -9.305 6.049 6.055 1.00 94.88 175 TYR A O 1
ATOM 1458 N N . ARG A 1 176 ? -9.630 4.895 4.147 1.00 92.56 176 ARG A N 1
ATOM 1459 C CA . ARG A 1 176 ? -10.335 5.960 3.447 1.00 92.56 176 ARG A CA 1
ATOM 1460 C C . ARG A 1 176 ? -11.828 5.665 3.456 1.00 92.56 176 ARG A C 1
ATOM 1462 O O . ARG A 1 176 ? -12.247 4.555 3.142 1.00 92.56 176 ARG A O 1
ATOM 1469 N N . GLU A 1 177 ? -12.618 6.668 3.808 1.00 90.00 177 GLU A N 1
ATOM 1470 C CA . GLU A 1 177 ? -14.078 6.617 3.774 1.00 90.00 177 GLU A CA 1
ATOM 1471 C C . GLU A 1 177 ? -14.615 7.722 2.863 1.00 90.00 177 GLU A C 1
ATOM 1473 O O . GLU A 1 177 ? -14.086 8.834 2.870 1.00 90.00 177 GLU A O 1
ATOM 1478 N N . GLY A 1 178 ? -15.674 7.422 2.110 1.00 87.88 178 GLY A N 1
ATOM 1479 C CA . GLY A 1 178 ? -16.362 8.366 1.231 1.00 87.88 178 GLY A CA 1
ATOM 1480 C C . GLY A 1 178 ? -16.498 7.851 -0.200 1.00 87.88 178 GLY A C 1
ATOM 1481 O O . GLY A 1 178 ? -16.160 6.705 -0.496 1.00 87.88 178 GLY A O 1
ATOM 1482 N N . ALA A 1 179 ? -17.019 8.710 -1.073 1.00 84.19 179 ALA A N 1
ATOM 1483 C CA . ALA A 1 179 ? -17.160 8.483 -2.510 1.00 84.19 179 ALA A CA 1
ATOM 1484 C C . ALA A 1 179 ? -17.143 9.830 -3.256 1.00 84.19 179 ALA A C 1
ATOM 1486 O O . ALA A 1 179 ? -17.284 10.885 -2.629 1.00 84.19 179 ALA A O 1
ATOM 1487 N N . ASP A 1 180 ? -16.982 9.794 -4.581 1.00 77.56 180 ASP A N 1
ATOM 1488 C CA . ASP A 1 180 ? -17.201 10.927 -5.494 1.00 77.56 180 ASP A CA 1
ATOM 1489 C C . ASP A 1 180 ? -16.436 12.206 -5.093 1.00 77.56 180 ASP A C 1
ATOM 1491 O O . ASP A 1 180 ? -16.998 13.292 -4.960 1.00 77.56 180 ASP A O 1
ATOM 1495 N N . ASN A 1 181 ? -15.121 12.069 -4.882 1.00 74.62 181 ASN A N 1
ATOM 1496 C CA . ASN A 1 181 ? -14.181 13.103 -4.408 1.00 74.62 181 ASN A CA 1
ATOM 1497 C C . ASN A 1 181 ? -14.376 13.593 -2.961 1.00 74.62 181 ASN A C 1
ATOM 1499 O O . ASN A 1 181 ? -13.527 14.334 -2.464 1.00 74.62 181 ASN A O 1
ATOM 1503 N N . ASN A 1 182 ? -15.423 13.171 -2.248 1.00 86.56 182 ASN A N 1
ATOM 1504 C CA . ASN A 1 182 ? -15.619 13.501 -0.835 1.00 86.56 182 ASN A CA 1
ATOM 1505 C C . ASN A 1 182 ? -15.062 12.398 0.073 1.00 86.56 182 ASN A C 1
ATOM 1507 O O . ASN A 1 182 ? -15.780 11.805 0.880 1.00 86.56 182 ASN A O 1
ATOM 1511 N N . CYS A 1 183 ? -13.781 12.086 -0.111 1.00 90.88 183 CYS A N 1
ATOM 1512 C CA . CYS A 1 183 ? -13.111 11.041 0.643 1.00 90.88 183 CYS A CA 1
ATOM 1513 C C . CYS A 1 183 ? -12.203 11.615 1.721 1.00 90.88 183 CYS A C 1
ATOM 1515 O O . CYS A 1 183 ? -11.533 12.629 1.527 1.00 90.88 183 CYS A O 1
ATOM 1517 N N . THR A 1 184 ? -12.164 10.948 2.869 1.00 93.12 184 THR A N 1
ATOM 1518 C CA . THR A 1 184 ? -11.344 11.367 3.999 1.00 93.12 184 THR A CA 1
ATOM 1519 C C . THR A 1 184 ? -10.644 10.183 4.644 1.00 93.12 184 THR A C 1
ATOM 1521 O O . THR A 1 184 ? -11.181 9.078 4.719 1.00 93.12 184 THR A O 1
ATOM 1524 N N . TRP A 1 185 ? -9.424 10.430 5.105 1.00 95.94 185 TRP A N 1
ATOM 1525 C CA . TRP A 1 185 ? -8.612 9.447 5.802 1.00 95.94 185 TRP A CA 1
ATOM 1526 C C . TRP A 1 185 ? -8.949 9.449 7.291 1.00 95.94 185 TRP A C 1
ATOM 1528 O O . TRP A 1 185 ? -8.893 10.491 7.949 1.00 95.94 185 TRP A O 1
ATOM 1538 N N . LYS A 1 186 ? -9.281 8.271 7.817 1.00 96.00 186 LYS A N 1
ATOM 1539 C CA . LYS A 1 186 ? -9.660 8.032 9.210 1.00 96.00 186 LYS A CA 1
ATOM 1540 C C . LYS A 1 186 ? -8.787 6.958 9.834 1.00 96.00 186 LYS A C 1
ATOM 1542 O O . LYS A 1 186 ? -8.209 6.128 9.143 1.00 96.00 186 LYS A O 1
ATOM 1547 N N . GLU A 1 187 ? -8.701 7.007 11.152 1.00 95.75 187 GLU A N 1
ATOM 1548 C CA . GLU A 1 187 ? -7.919 6.100 11.987 1.00 95.75 187 GLU A CA 1
ATOM 1549 C C . GLU A 1 187 ? -8.752 4.857 12.356 1.00 95.75 187 GLU A C 1
ATOM 1551 O O . GLU A 1 187 ? -9.951 4.988 12.605 1.00 95.75 187 GLU A O 1
ATOM 1556 N N . SER A 1 188 ? -8.144 3.663 12.364 1.00 95.19 188 SER A N 1
ATOM 1557 C CA . SER A 1 188 ? -8.823 2.369 12.586 1.00 95.19 188 SER A CA 1
ATOM 1558 C C . SER A 1 188 ? -8.173 1.450 13.632 1.00 95.19 188 SER A C 1
ATOM 1560 O O . SER A 1 188 ? -8.514 0.270 13.710 1.00 95.19 188 SER A O 1
ATOM 1562 N N . SER A 1 189 ? -7.272 1.933 14.495 1.00 94.56 189 SER A N 1
ATOM 1563 C CA . SER A 1 189 ? -6.666 1.082 15.540 1.00 94.56 189 SER A CA 1
ATOM 1564 C C . SER A 1 189 ? -7.676 0.550 16.552 1.00 94.56 189 SER A C 1
ATOM 1566 O O . SER A 1 189 ? -7.457 -0.513 17.125 1.00 94.56 189 SER A O 1
ATOM 1568 N N . ALA A 1 190 ? -8.801 1.245 16.750 1.00 92.31 190 ALA A N 1
ATOM 1569 C CA . ALA A 1 190 ? -9.865 0.799 17.648 1.00 92.31 190 ALA A CA 1
ATOM 1570 C C . ALA A 1 190 ? -10.499 -0.540 17.221 1.00 92.31 190 ALA A C 1
ATOM 1572 O O . ALA A 1 190 ? -11.018 -1.260 18.073 1.00 92.31 190 ALA A O 1
ATOM 1573 N N . GLU A 1 191 ? -10.406 -0.898 15.937 1.00 89.50 191 GLU A N 1
ATOM 1574 C CA . GLU A 1 191 ? -10.902 -2.170 15.399 1.00 89.50 191 GLU A CA 1
ATOM 1575 C C . GLU A 1 191 ? -10.083 -3.374 15.888 1.00 89.50 191 GLU A C 1
ATOM 1577 O O . GLU A 1 191 ? -10.583 -4.495 15.894 1.00 89.50 191 GLU A O 1
ATOM 1582 N N . ASN A 1 192 ? -8.832 -3.154 16.325 1.00 91.75 192 ASN A N 1
ATOM 1583 C CA . ASN A 1 192 ? -7.927 -4.185 16.849 1.00 91.75 192 ASN A CA 1
ATOM 1584 C C . ASN A 1 192 ? -7.844 -5.452 15.969 1.00 91.75 192 ASN A C 1
ATOM 1586 O O . ASN A 1 192 ? -7.790 -6.574 16.480 1.00 91.75 192 ASN A O 1
ATOM 1590 N N . LEU A 1 193 ? -7.811 -5.280 14.646 1.00 91.75 193 LEU A N 1
ATOM 1591 C CA . LEU A 1 193 ? -7.759 -6.380 13.686 1.00 91.75 193 LEU A CA 1
ATOM 1592 C C . LEU A 1 193 ? -6.392 -7.065 13.746 1.00 91.75 193 LEU A C 1
ATOM 1594 O O . LEU A 1 193 ? -5.363 -6.396 13.660 1.00 91.75 193 LEU A O 1
ATOM 1598 N N . ASN A 1 194 ? -6.382 -8.395 13.845 1.00 94.50 194 ASN A N 1
ATOM 1599 C CA . ASN A 1 194 ? -5.175 -9.213 13.719 1.00 94.50 194 ASN A CA 1
ATOM 1600 C C . ASN A 1 194 ? -4.962 -9.581 12.253 1.00 94.50 194 ASN A C 1
ATOM 1602 O O . ASN A 1 194 ? -5.732 -10.364 11.707 1.00 94.50 194 ASN A O 1
ATOM 1606 N N . ILE A 1 195 ? -3.932 -9.025 11.631 1.00 96.12 195 ILE A N 1
ATOM 1607 C CA . ILE A 1 195 ? -3.636 -9.173 10.210 1.00 96.12 195 ILE A CA 1
ATOM 1608 C C . ILE A 1 195 ? -2.380 -10.022 10.044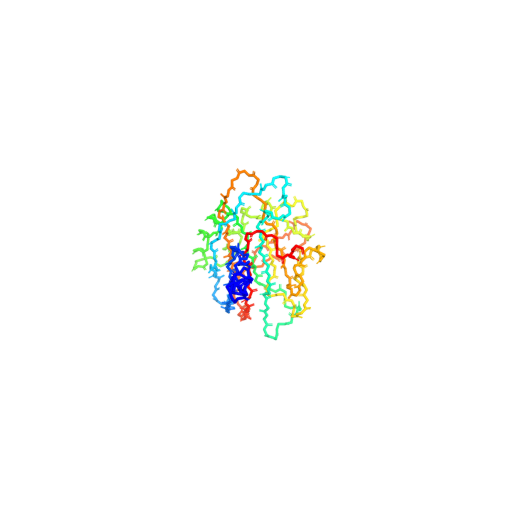 1.00 96.12 195 ILE A C 1
ATOM 1610 O O . ILE A 1 195 ? -1.306 -9.658 10.525 1.00 96.12 195 ILE A O 1
ATOM 1614 N N . ASP A 1 196 ? -2.519 -11.125 9.324 1.00 97.62 196 ASP A N 1
ATOM 1615 C CA . ASP A 1 196 ? -1.428 -11.991 8.902 1.00 97.62 196 ASP A CA 1
ATOM 161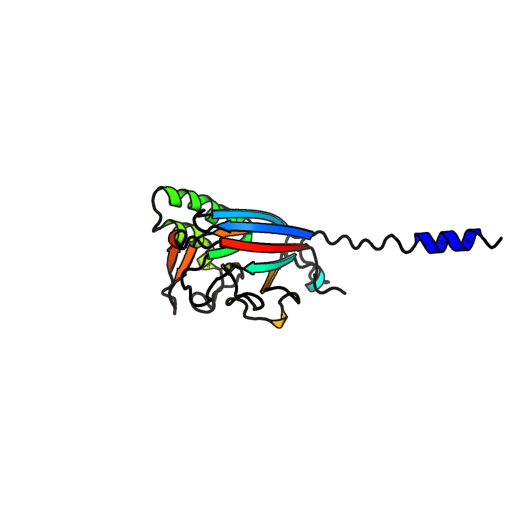6 C C . ASP A 1 196 ? -0.985 -11.592 7.494 1.00 97.62 196 ASP A C 1
ATOM 1618 O O . ASP A 1 196 ? -1.818 -11.352 6.619 1.00 97.62 196 ASP A O 1
ATOM 1622 N N . TYR A 1 197 ? 0.323 -11.518 7.265 1.00 98.38 197 TYR A N 1
ATOM 1623 C CA . TYR A 1 197 ? 0.893 -11.203 5.961 1.00 98.38 197 TYR A CA 1
ATOM 1624 C C . TYR A 1 197 ? 1.940 -12.235 5.544 1.00 98.38 197 TYR A C 1
ATOM 1626 O O . TYR A 1 197 ? 2.745 -12.689 6.359 1.00 98.38 197 TYR A O 1
ATOM 1634 N N . ASP A 1 198 ? 1.930 -12.550 4.254 1.00 98.31 198 ASP A N 1
ATOM 1635 C CA . ASP A 1 198 ? 2.897 -13.372 3.533 1.00 98.31 198 ASP A CA 1
ATOM 1636 C C . ASP A 1 198 ? 3.161 -12.671 2.192 1.00 98.31 198 ASP A C 1
ATOM 1638 O O . ASP A 1 198 ? 2.288 -12.626 1.328 1.00 98.31 198 ASP A O 1
ATOM 1642 N N . ILE A 1 199 ? 4.309 -12.004 2.070 1.00 98.62 199 ILE A N 1
ATOM 1643 C CA . ILE A 1 199 ? 4.595 -11.055 0.988 1.00 98.62 199 ILE A CA 1
ATOM 1644 C C . ILE A 1 199 ? 5.960 -11.353 0.382 1.00 98.62 199 ILE A C 1
ATOM 1646 O O . ILE A 1 199 ? 6.957 -11.480 1.092 1.00 98.62 199 ILE A O 1
ATOM 1650 N N . TRP A 1 200 ? 6.013 -11.366 -0.941 1.00 97.94 200 TRP A N 1
ATOM 1651 C CA . TRP A 1 200 ? 7.226 -11.474 -1.734 1.00 97.94 200 TRP A CA 1
ATOM 1652 C C . TRP A 1 200 ? 7.553 -10.137 -2.388 1.00 97.94 200 TRP A C 1
ATOM 1654 O O . TRP A 1 200 ? 6.668 -9.445 -2.889 1.00 97.94 200 TRP A O 1
ATOM 1664 N N . LEU A 1 201 ? 8.835 -9.783 -2.399 1.00 97.75 201 LEU A N 1
ATOM 1665 C CA . LEU A 1 201 ? 9.391 -8.670 -3.161 1.00 97.75 201 LEU A CA 1
ATOM 1666 C C . LEU A 1 201 ? 10.479 -9.236 -4.062 1.00 97.75 201 LEU A C 1
ATOM 1668 O O . LEU A 1 201 ? 11.423 -9.825 -3.544 1.00 97.75 201 LEU A O 1
ATOM 1672 N N . ALA A 1 202 ? 10.360 -9.090 -5.375 1.00 95.25 202 ALA A N 1
ATOM 1673 C CA . ALA A 1 202 ? 11.262 -9.724 -6.331 1.00 95.25 202 ALA A CA 1
ATOM 1674 C C . ALA A 1 202 ? 11.727 -8.742 -7.406 1.00 95.25 202 ALA A C 1
ATOM 1676 O O . ALA A 1 202 ? 10.938 -7.950 -7.922 1.00 95.25 202 ALA A O 1
ATOM 1677 N N . ASN A 1 203 ? 13.009 -8.812 -7.764 1.00 92.44 203 ASN A N 1
ATOM 1678 C CA . ASN A 1 203 ? 13.479 -8.265 -9.031 1.00 92.44 203 ASN A CA 1
ATOM 1679 C C . ASN A 1 203 ? 13.253 -9.297 -10.135 1.00 92.44 203 ASN A C 1
ATOM 1681 O O . ASN A 1 203 ? 13.802 -10.399 -10.081 1.00 92.44 203 ASN A O 1
ATOM 1685 N N . GLY A 1 204 ? 12.469 -8.909 -11.134 1.00 87.12 204 GLY A N 1
ATOM 1686 C CA . GLY A 1 204 ? 12.133 -9.737 -12.277 1.00 87.12 204 GLY A CA 1
ATOM 1687 C C . GLY A 1 204 ? 10.816 -10.493 -12.142 1.00 87.12 204 GLY A C 1
ATOM 1688 O O . GLY A 1 204 ? 10.202 -10.567 -11.078 1.00 87.12 204 GLY A O 1
ATOM 1689 N N . ASN A 1 205 ? 10.373 -11.017 -13.279 1.00 88.44 205 ASN A N 1
ATOM 1690 C CA . ASN A 1 205 ? 9.036 -11.560 -13.478 1.00 88.44 205 ASN A CA 1
ATOM 1691 C C . ASN A 1 205 ? 8.781 -12.860 -12.672 1.00 88.44 205 ASN A C 1
ATOM 1693 O O . ASN A 1 205 ? 9.432 -13.874 -12.935 1.00 88.44 205 ASN A O 1
ATOM 1697 N N . PRO A 1 206 ? 7.809 -12.873 -11.732 1.00 88.94 206 PRO A N 1
ATOM 1698 C CA . PRO A 1 206 ? 7.486 -14.038 -10.907 1.00 88.94 206 PRO A CA 1
ATOM 1699 C C . PRO A 1 206 ? 6.583 -15.071 -11.602 1.00 88.94 206 PRO A C 1
ATOM 1701 O O . PRO A 1 206 ? 6.363 -16.144 -11.045 1.00 88.94 206 PRO A O 1
ATOM 1704 N N . TYR A 1 207 ? 6.061 -14.787 -12.799 1.00 83.94 207 TYR A N 1
ATOM 1705 C CA . TYR A 1 207 ? 5.196 -15.701 -13.556 1.00 83.94 207 TYR A CA 1
ATOM 1706 C C . TYR A 1 207 ? 5.951 -16.891 -14.179 1.00 83.94 207 TYR A C 1
ATOM 1708 O O . TYR A 1 207 ? 5.316 -17.810 -14.694 1.00 83.94 207 TYR A O 1
ATOM 1716 N N . GLY A 1 208 ? 7.284 -16.906 -14.074 1.00 66.19 208 GLY A N 1
ATOM 1717 C CA . GLY A 1 208 ? 8.161 -17.882 -14.722 1.00 66.19 208 GLY A CA 1
ATOM 1718 C C . GLY A 1 208 ? 8.429 -17.551 -16.200 1.00 66.19 208 GLY A C 1
ATOM 1719 O O . GLY A 1 208 ? 7.756 -16.686 -16.765 1.00 66.19 208 GLY A O 1
ATOM 1720 N N . PRO A 1 209 ? 9.447 -18.181 -16.816 1.00 46.62 209 PRO A N 1
ATOM 1721 C CA . PRO A 1 209 ? 9.607 -18.212 -18.270 1.00 46.62 209 PRO A CA 1
ATOM 1722 C C . PRO A 1 209 ? 8.547 -19.083 -18.962 1.00 46.62 209 PRO A C 1
ATOM 1724 O O . PRO A 1 209 ? 8.044 -20.039 -18.326 1.00 46.62 209 PRO A O 1
#

Secondary structure (DSSP, 8-state):
--SHHHHHHHSTTS-------EEEEEEEEETTS-EEEEEEEEEPPPPTTSTGGGSEEEEEEEE-TT--TT----EEEEEEEHHHHHHHHHHGGGGGT-HHHHHHHHHTTGGGTB-BTTTBTT--B--EEEESPPTTS--TT---GGGSPTT-SEEEEE--SSS-EEEEEEEESEEEE-STT--EEEE-GGG--EEEEEEEEEES-TT--

Solvent-accessible surface area (backbone atoms only — not comparable to full-atom values): 11625 Å² total; per-residue (Å²): 144,76,69,73,66,62,60,61,61,64,62,70,75,76,72,81,74,75,82,65,60,61,48,81,46,75,53,76,48,45,21,65,53,53,66,42,84,73,49,78,46,76,32,54,45,27,39,88,92,46,44,74,55,28,22,20,36,41,34,27,42,46,26,37,89,88,66,58,87,81,60,82,69,33,26,29,39,39,47,36,45,56,80,56,41,55,59,27,60,64,31,56,70,35,50,87,81,37,52,79,50,21,35,40,56,25,37,57,69,52,68,74,36,32,46,34,90,56,50,27,74,83,31,83,37,90,32,72,38,61,31,59,22,52,84,100,41,57,25,87,72,64,85,57,73,91,68,34,53,89,96,42,27,40,52,46,79,46,80,30,77,87,47,59,46,53,34,39,36,31,42,34,22,24,33,79,48,69,45,83,67,59,53,48,45,36,65,23,29,89,65,52,49,57,33,38,36,42,38,41,39,29,49,25,53,85,87,63,136

Nearest PDB structures (foldseek):
  1g8w-assembly1_A  TM=2.888E-01  e=1.408E+00  Phaseolus vulgaris
  2eig-assembly1_D  TM=2.359E-01  e=1.874E+00  Lotus tetragonolobus

Radius of gyration: 20.17 Å; Cα contacts (8 Å, |Δi|>4): 427; chains: 1; bounding box: 57×59×44 Å